Protein AF-A0A2G5DQR8-F1 (afdb_monomer)

Sequence (281 aa):
MDYPFKSCLSRATILGSCNAIFLVGVYVRGVGPWYPCSLERTSAVFEVLGLWNPSTREFKELPDFLWKFIKHRPLCGNIAYGLGYDSLMDDYKVIRILYYYDSKVYESDVHVYSVRTNSYKRIRDVPYFIPRRHNHPAIVSGMFLNGAIHWLGISLARTSNLSLRIVFFNVENEEFGEIQLHDQFNSYMITQALELGVFEGCLCIYRFDNCIYRFDSADGYIMKQFGADDSWTNMLSLKQPAYANPGYTLAYLHTPWLRPCVDPTSKSEFDEWINYPIAYP

InterPro domains:
  IPR013187 F-box associated beta-propeller, type 3 [PF08268] (45-209)
  IPR017451 F-box associated beta-propeller domain [TIGR01640] (49-242)
  IPR050796 SCF complex F-box component [PTHR31672] (10-242)

Foldseek 3Di:
DDPPVPDDDAFKDFQEDEPQKTWMFGADVPQHLAPVQPDPPDQFGGPWTWIARPVVRDTGTADPVQTGDDPPARFPQAKHWYWFAQPVVRWIKIKIWTWGDDPPDTWIWIKIATPVVSDIDTDDTDQKAQDDAQPGGSYHHWYDADQKTWGWIWGNVCPPDTFIWTWIARNHVRDIDTAHAQPVCRVCVVVSQWDWADDPRWIKIWGFDDDSQWGQKIWIWTQPDPRDNPRTDTDDIDGDDGDDDPVVVCCVVRPVPPDDPDDPPDPPPPPPPPPDDDDDD

Nearest PDB structures (foldseek):
  1mol-assembly2_B  TM=5.915E-01  e=4.945E+00  Dioscoreophyllum cumminsii
  8tm8-assembly1_A  TM=6.181E-01  e=6.416E+00  Dioscoreophyllum cumminsii
  8jz0-assembly2_B  TM=4.823E-01  e=7.502E+00  Dioscoreophyllum cumminsii
  6rhv-assembly1_H  TM=1.847E-01  e=5.782E+00  Staphylococcus aureus

pLDDT: mean 71.83, std 21.16, range [24.06, 97.88]

Mean predicted aligned error: 12.54 Å

Secondary structure (DSSP, 8-state):
--TT--S-SSSEEEEEEETTEEEEEEEPTT--TT-TTS-TT-SBSEEEEEEEETTTTEEEEPPGGGTBPPTTS-EEEEEEEEEEEETTTTEEEEEEEEEEEETTEEEEEEEEEETTTTEEEE-PPPSEE-PPPTTS-SEEEEEEETTEEEEEEEETT-TT---EEEEEEETTTTEEEEEEPPGGGGGGGTTT-EEEEEETTEEEEEEE---TT---EEEEEEESSTT-GGGEEEEEEEEPPTT--HHHHHHHHH-TT------TT-TTSSTTSS-------

Solvent-accessible surface area (backbone atoms only — not comparable to full-atom values): 16557 Å² total; per-residue (Å²): 122,68,82,92,65,72,66,88,83,91,49,70,48,76,32,16,41,41,95,80,32,30,34,37,37,30,42,28,91,91,49,51,58,74,53,73,62,79,50,100,79,62,61,46,55,38,73,45,41,27,43,34,31,76,91,80,67,46,72,47,77,51,68,63,79,80,46,40,58,73,86,94,61,72,59,48,75,35,36,39,32,27,24,34,55,20,80,89,75,72,29,49,36,39,39,39,38,40,36,34,59,53,105,84,48,87,46,47,50,29,37,43,32,37,63,74,76,72,45,71,45,76,58,74,60,64,68,52,47,62,65,57,43,68,98,48,38,31,59,40,54,16,42,46,54,97,52,23,27,34,40,59,23,30,52,63,84,40,86,89,60,78,46,56,26,41,30,32,36,35,53,76,84,69,45,78,52,74,37,80,48,53,72,91,57,46,78,40,67,84,62,33,37,63,42,77,46,66,53,98,93,26,51,27,40,37,38,48,47,93,44,102,88,44,56,57,35,36,41,34,32,33,34,76,41,89,89,45,68,88,33,64,38,84,72,46,77,45,73,47,68,94,80,73,63,70,73,56,57,49,47,52,65,74,35,76,82,69,64,72,95,67,70,94,77,69,89,76,71,76,74,73,77,76,76,72,82,86,79,76,135

Organism: Aquilegia coerulea (NCBI:txid218851)

Radius of gyration: 19.35 Å; Cα contacts (8 Å, |Δi|>4): 542; chains: 1; bounding box: 43×54×44 Å

Structure (mmCIF, N/CA/C/O backbone):
data_AF-A0A2G5DQR8-F1
#
_entry.id   AF-A0A2G5DQR8-F1
#
loop_
_atom_site.group_PDB
_atom_site.id
_atom_site.type_symbol
_atom_site.label_atom_id
_atom_site.label_alt_id
_atom_site.label_comp_id
_atom_site.label_asym_id
_atom_site.label_entity_id
_atom_site.label_seq_id
_atom_site.pdbx_PDB_ins_code
_atom_site.Cartn_x
_atom_site.Cartn_y
_atom_site.Cartn_z
_atom_site.occupancy
_atom_site.B_iso_or_equiv
_atom_site.auth_seq_id
_atom_site.auth_comp_id
_atom_site.auth_asym_id
_atom_site.auth_atom_id
_atom_site.pdbx_PDB_model_num
ATOM 1 N N . MET A 1 1 ? -10.916 22.452 11.679 1.00 47.06 1 MET A N 1
ATOM 2 C CA . MET A 1 1 ? -10.006 21.293 11.749 1.00 47.06 1 MET A CA 1
ATOM 3 C C . MET A 1 1 ? -9.811 20.971 13.214 1.00 47.06 1 MET A C 1
ATOM 5 O O . MET A 1 1 ? -9.229 21.783 13.923 1.00 47.06 1 MET A O 1
ATOM 9 N N . ASP A 1 2 ? -10.346 19.843 13.665 1.00 44.75 2 ASP A N 1
ATOM 10 C CA . ASP A 1 2 ? -10.098 19.323 15.006 1.00 44.75 2 ASP A CA 1
ATOM 11 C C . ASP A 1 2 ? -9.155 18.116 14.937 1.00 44.75 2 ASP A C 1
ATOM 13 O O . ASP A 1 2 ? -8.907 17.567 13.866 1.00 44.75 2 ASP A O 1
ATOM 17 N N . TYR A 1 3 ? -8.547 17.830 16.085 1.00 41.81 3 TYR A N 1
ATOM 18 C CA . TYR A 1 3 ? -7.503 16.843 16.378 1.00 41.81 3 TYR A CA 1
ATOM 19 C C . TYR A 1 3 ? -7.549 15.566 15.502 1.00 41.81 3 TYR A C 1
ATOM 21 O O . TYR A 1 3 ? -8.633 15.010 15.338 1.00 41.81 3 TYR A O 1
ATOM 29 N N . PRO A 1 4 ? -6.412 15.072 14.956 1.00 48.88 4 PRO A N 1
ATOM 30 C CA . PRO A 1 4 ? -5.019 15.451 15.246 1.00 48.88 4 PRO A CA 1
ATOM 31 C C . PRO A 1 4 ? -4.455 16.625 14.414 1.00 48.88 4 PRO A C 1
ATOM 33 O O . PRO A 1 4 ? -3.310 17.025 14.604 1.00 48.88 4 PRO A O 1
ATOM 36 N N . PHE A 1 5 ? -5.231 17.242 13.518 1.00 54.38 5 PHE A N 1
ATOM 37 C CA . PHE A 1 5 ? -4.708 18.171 12.495 1.00 54.38 5 PHE A CA 1
ATOM 38 C C . PHE A 1 5 ? -4.586 19.650 12.928 1.00 54.38 5 PHE A C 1
ATOM 40 O O . PHE A 1 5 ? -4.657 20.550 12.095 1.00 54.38 5 PHE A O 1
ATOM 47 N N . LYS A 1 6 ? -4.413 19.939 14.227 1.00 48.00 6 LYS A N 1
ATOM 48 C CA . LYS A 1 6 ? -4.482 21.314 14.778 1.00 48.00 6 LYS A CA 1
ATOM 49 C C . LYS A 1 6 ? -3.278 22.228 14.472 1.00 48.00 6 LYS A C 1
ATOM 51 O O . LYS A 1 6 ? -3.296 23.378 14.897 1.00 48.00 6 LYS A O 1
ATOM 56 N N . SER A 1 7 ? -2.257 21.787 13.731 1.00 44.47 7 SER A N 1
ATOM 57 C CA . SER A 1 7 ? -1.107 22.638 13.369 1.00 44.47 7 SER A CA 1
ATOM 58 C C . SER A 1 7 ? -0.791 22.593 11.875 1.00 44.47 7 SER A C 1
ATOM 60 O O . SER A 1 7 ? -0.516 21.520 11.335 1.00 44.47 7 SER A O 1
ATOM 62 N N . CYS A 1 8 ? -0.791 23.764 11.232 1.00 41.22 8 CYS A N 1
ATOM 63 C CA . CYS A 1 8 ? -0.420 23.950 9.832 1.00 41.22 8 CYS A CA 1
ATOM 64 C C . CYS A 1 8 ? 0.966 23.373 9.496 1.00 41.22 8 CYS A C 1
ATOM 66 O O . CYS A 1 8 ? 1.923 23.553 10.245 1.00 41.22 8 CYS A O 1
ATOM 68 N N . LEU A 1 9 ? 1.025 22.783 8.296 1.00 45.28 9 LEU A N 1
ATOM 69 C CA . LEU A 1 9 ? 2.197 22.468 7.472 1.00 45.28 9 LEU A CA 1
ATOM 70 C 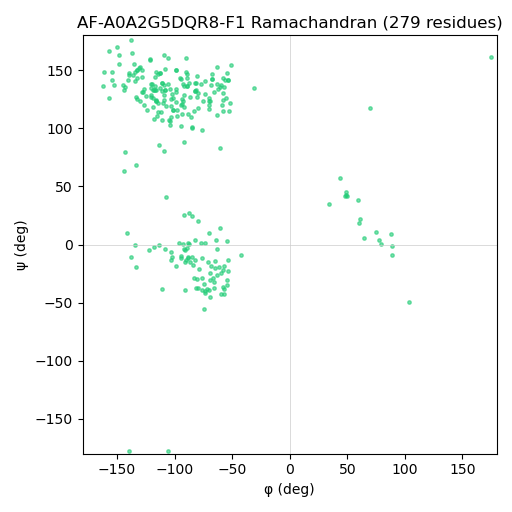C . LEU A 1 9 ? 3.131 21.354 7.996 1.00 45.28 9 LEU A C 1
ATOM 72 O O . LEU A 1 9 ? 3.818 21.491 9.002 1.00 45.28 9 LEU A O 1
ATOM 76 N N . SER A 1 10 ? 3.218 20.277 7.198 1.00 54.22 10 SER A N 1
ATOM 77 C CA . SER A 1 10 ? 4.268 19.230 7.130 1.00 54.22 10 SER A CA 1
ATOM 78 C C . SER A 1 10 ? 4.203 17.959 8.000 1.00 54.22 10 SER A C 1
ATOM 80 O O . SER A 1 10 ? 5.069 17.104 7.828 1.00 54.22 10 SER A O 1
ATOM 82 N N . ARG A 1 11 ? 3.211 17.748 8.881 1.00 71.62 11 ARG A N 1
ATOM 83 C CA . ARG A 1 11 ? 3.269 16.603 9.829 1.00 71.62 11 ARG A CA 1
ATOM 84 C C . ARG A 1 11 ? 2.409 15.382 9.537 1.00 71.62 11 ARG A C 1
ATOM 86 O O . ARG A 1 11 ? 2.657 14.356 10.157 1.00 71.62 11 ARG A O 1
ATOM 93 N N . ALA A 1 12 ? 1.441 15.452 8.631 1.00 78.94 12 ALA A N 1
ATOM 94 C CA . ALA A 1 12 ? 0.608 14.303 8.279 1.00 78.94 12 ALA A CA 1
ATOM 95 C C . ALA A 1 12 ? 0.873 13.841 6.843 1.00 78.94 12 ALA A C 1
ATOM 97 O O . ALA A 1 12 ? 1.158 14.659 5.970 1.00 78.94 12 ALA A O 1
ATOM 98 N N . THR A 1 13 ? 0.757 12.538 6.603 1.00 82.25 13 THR A N 1
ATOM 99 C CA . THR A 1 13 ? 0.864 11.923 5.276 1.00 82.25 13 THR A CA 1
ATOM 100 C C . THR A 1 13 ? -0.259 10.916 5.049 1.00 82.25 13 THR A C 1
ATOM 102 O O . THR A 1 13 ? -0.713 10.264 5.992 1.00 82.25 13 THR A O 1
ATOM 105 N N . ILE A 1 14 ? -0.693 10.783 3.796 1.00 87.19 14 ILE A N 1
ATOM 106 C CA . ILE A 1 14 ? -1.658 9.769 3.365 1.00 87.19 14 ILE A CA 1
ATOM 107 C C . ILE A 1 14 ? -0.881 8.550 2.864 1.00 87.19 14 ILE A C 1
ATOM 109 O O . ILE A 1 14 ? -0.094 8.624 1.920 1.00 87.19 14 ILE A O 1
ATOM 113 N N . LEU A 1 15 ? -1.126 7.414 3.504 1.00 88.88 15 LEU A N 1
ATOM 114 C CA . LEU A 1 15 ? -0.432 6.145 3.282 1.00 88.88 15 LEU A CA 1
ATOM 115 C C . LEU A 1 15 ? -1.242 5.154 2.438 1.00 88.88 15 LEU A C 1
ATOM 117 O O . LEU A 1 15 ? -0.725 4.130 1.999 1.00 88.88 15 LEU A O 1
ATOM 121 N N . GLY A 1 16 ? -2.513 5.464 2.210 1.00 90.12 16 GLY A N 1
ATOM 122 C CA . GLY A 1 16 ? -3.433 4.690 1.392 1.00 90.12 16 GLY A CA 1
ATOM 123 C C . GLY A 1 16 ? -4.833 5.285 1.465 1.00 90.12 16 GLY A C 1
ATOM 124 O O . GLY A 1 16 ? -5.151 6.046 2.384 1.00 90.12 16 GLY A O 1
ATOM 125 N N . SER A 1 17 ? -5.672 4.934 0.501 1.00 91.38 17 SER A N 1
ATOM 126 C CA . SER A 1 17 ? -7.082 5.308 0.480 1.00 91.38 17 SER A CA 1
ATOM 127 C C . SER A 1 17 ? -7.928 4.140 -0.011 1.00 91.38 17 SER A C 1
ATOM 129 O O . SER A 1 17 ? -7.487 3.347 -0.839 1.00 91.38 17 SER A O 1
ATOM 131 N N . CYS A 1 18 ? -9.139 4.021 0.526 1.00 93.19 18 CYS A N 1
ATOM 132 C CA . CYS A 1 18 ? -10.103 2.997 0.149 1.00 93.19 18 CYS A CA 1
ATOM 133 C C . CYS A 1 18 ? -11.510 3.482 0.503 1.00 93.19 18 CYS A C 1
ATOM 135 O O . CYS A 1 18 ? -11.747 3.846 1.650 1.00 93.19 18 CYS A O 1
ATOM 137 N N . ASN A 1 19 ? -12.443 3.484 -0.454 1.00 91.00 19 ASN A N 1
ATOM 138 C CA . ASN A 1 19 ? -13.852 3.844 -0.225 1.00 91.00 19 ASN A CA 1
ATOM 139 C C . ASN A 1 19 ? -14.040 5.166 0.557 1.00 91.00 19 ASN A C 1
ATOM 141 O O . ASN A 1 19 ? -14.816 5.232 1.505 1.00 91.00 19 ASN A O 1
ATOM 145 N N . ALA A 1 20 ? -13.292 6.212 0.182 1.00 88.56 20 ALA A N 1
ATOM 146 C CA . ALA A 1 20 ? -13.249 7.524 0.852 1.00 88.56 20 ALA A CA 1
ATOM 147 C C . ALA A 1 20 ? -12.691 7.544 2.295 1.00 88.56 20 ALA A C 1
ATOM 149 O O . ALA A 1 20 ? -12.666 8.601 2.926 1.00 88.56 20 ALA A O 1
ATOM 150 N N . ILE A 1 21 ? -12.176 6.421 2.798 1.00 92.81 21 ILE A N 1
ATOM 151 C CA . ILE A 1 21 ? -11.391 6.342 4.033 1.00 92.81 21 ILE A CA 1
ATOM 152 C C . ILE A 1 21 ? -9.907 6.470 3.692 1.00 92.81 21 ILE A C 1
ATOM 154 O O . ILE A 1 21 ? -9.423 5.875 2.727 1.00 92.81 21 ILE A O 1
ATOM 158 N N . PHE A 1 22 ? -9.173 7.227 4.504 1.00 94.19 22 PHE A N 1
ATOM 159 C CA . PHE A 1 22 ? -7.737 7.443 4.348 1.00 94.19 22 PHE A CA 1
ATOM 160 C C . PHE A 1 22 ? -6.966 6.807 5.496 1.00 94.19 22 PHE A C 1
ATOM 162 O O . PHE A 1 22 ? -7.311 6.998 6.659 1.00 94.19 22 PHE A O 1
ATOM 169 N N . LEU A 1 23 ? -5.880 6.107 5.177 1.00 94.75 23 LEU A N 1
ATOM 170 C CA . LEU A 1 23 ? -4.862 5.751 6.158 1.00 94.75 23 LEU A CA 1
ATOM 171 C C . LEU A 1 23 ? -3.921 6.945 6.311 1.00 94.75 23 LEU A C 1
ATOM 173 O O . LEU A 1 23 ? -3.229 7.314 5.362 1.00 94.75 23 LEU A O 1
ATOM 177 N N . VAL A 1 24 ? -3.903 7.552 7.493 1.00 91.62 24 VAL A N 1
ATOM 178 C CA . VAL A 1 24 ? -3.156 8.781 7.767 1.00 91.62 24 VAL A CA 1
ATOM 179 C C . VAL A 1 24 ? -2.148 8.539 8.880 1.00 91.62 24 VAL A C 1
ATOM 181 O O . VAL A 1 24 ? -2.504 8.070 9.959 1.00 91.62 24 VAL A O 1
ATOM 184 N N . GLY A 1 25 ? -0.888 8.880 8.616 1.00 87.75 25 GLY A N 1
ATOM 185 C CA . GLY A 1 25 ? 0.183 8.880 9.609 1.00 87.75 25 GLY A CA 1
ATOM 186 C C . GLY A 1 25 ? 0.581 10.304 9.977 1.00 87.75 25 GLY A C 1
ATOM 187 O O . GLY A 1 25 ? 0.799 11.127 9.090 1.00 87.75 25 GLY A O 1
ATOM 188 N N . VAL A 1 26 ? 0.697 10.593 11.271 1.00 85.06 26 VAL A N 1
ATOM 189 C CA . VAL A 1 26 ? 1.239 11.851 11.801 1.00 85.06 26 VAL A CA 1
ATOM 190 C C . VAL A 1 26 ? 2.655 11.586 12.287 1.00 85.06 26 VAL A C 1
ATOM 192 O O . VAL A 1 26 ? 2.840 10.739 13.150 1.00 85.06 26 VAL A O 1
ATOM 195 N N . TYR A 1 27 ? 3.662 12.253 11.730 1.00 78.56 27 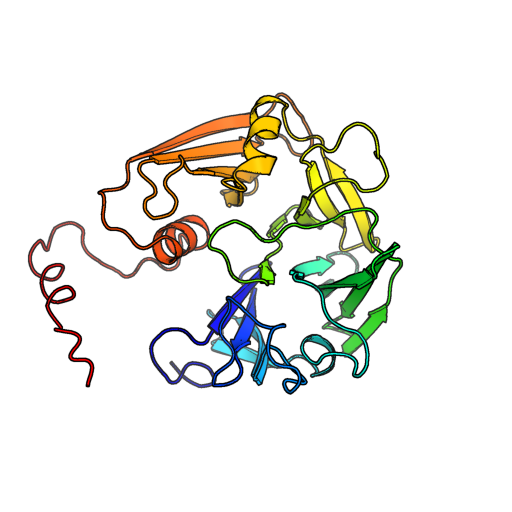TYR A N 1
ATOM 196 C CA . TYR A 1 27 ? 5.072 12.021 12.055 1.00 78.56 27 TYR A CA 1
ATOM 197 C C . TYR A 1 27 ? 5.430 12.430 13.484 1.00 78.56 27 TYR A C 1
ATOM 199 O O . TYR A 1 27 ? 4.9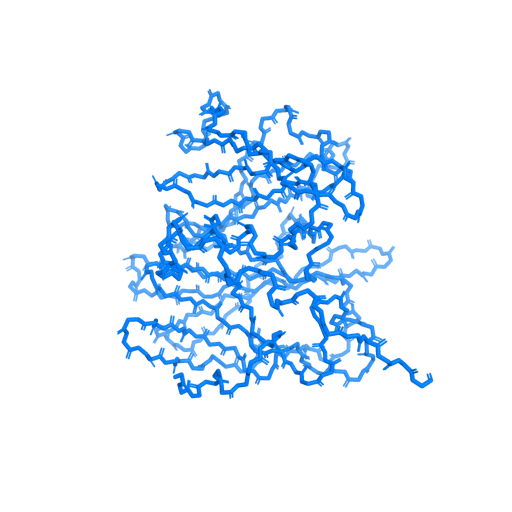40 13.441 13.988 1.00 78.56 27 TYR A O 1
ATOM 207 N N . VAL A 1 28 ? 6.364 11.688 14.091 1.00 76.00 28 VAL A N 1
ATOM 208 C CA . VAL A 1 28 ? 7.008 12.105 15.344 1.00 76.00 28 VAL A CA 1
ATOM 209 C C . VAL A 1 28 ? 7.715 13.444 15.152 1.00 76.00 28 VAL A C 1
ATOM 211 O O . VAL A 1 28 ? 8.415 13.656 14.159 1.00 76.00 28 VAL A O 1
ATOM 214 N N . ARG A 1 29 ? 7.588 14.360 16.118 1.00 71.81 29 ARG A N 1
ATOM 215 C CA . ARG A 1 29 ? 8.318 15.635 16.109 1.00 71.81 29 ARG A CA 1
ATOM 216 C C . ARG A 1 29 ? 9.826 15.403 15.912 1.00 71.81 29 ARG A C 1
ATOM 218 O O . ARG A 1 29 ? 10.480 14.755 16.721 1.00 71.81 29 ARG A O 1
ATOM 225 N N . GLY A 1 30 ? 10.383 16.005 14.860 1.00 66.00 30 GLY A N 1
ATOM 226 C CA . GLY A 1 30 ? 11.806 15.897 14.514 1.00 66.00 30 GLY A CA 1
ATOM 227 C C . GLY A 1 30 ? 12.150 14.710 13.608 1.00 66.00 30 GLY A C 1
ATOM 228 O O . GLY A 1 30 ? 13.257 14.668 13.080 1.00 66.00 30 GLY A O 1
ATOM 229 N N . VAL A 1 31 ? 11.204 13.795 13.361 1.00 67.12 31 VAL A N 1
ATOM 230 C CA . VAL A 1 31 ? 11.318 12.752 12.336 1.00 67.12 31 VAL A CA 1
ATOM 231 C C . VAL A 1 31 ? 10.675 13.271 11.057 1.00 67.12 31 VAL A C 1
ATOM 233 O O . VAL A 1 31 ? 9.472 13.511 10.991 1.00 67.12 31 VAL A O 1
ATOM 236 N N . GLY A 1 32 ? 11.499 13.491 10.036 1.00 61.19 32 GLY A N 1
ATOM 237 C CA . GLY A 1 32 ? 11.031 13.889 8.715 1.00 61.19 32 GLY A CA 1
ATOM 238 C C . GLY A 1 32 ? 10.746 12.684 7.813 1.00 61.19 32 GLY A C 1
ATOM 239 O O . GLY A 1 32 ? 11.316 11.609 8.018 1.00 61.19 32 GLY A O 1
ATOM 240 N N . PRO A 1 33 ? 9.957 12.871 6.741 1.00 63.34 33 PRO A N 1
ATOM 241 C CA . PRO A 1 33 ? 9.666 11.821 5.762 1.00 63.34 33 PRO A CA 1
ATOM 242 C C . PRO A 1 33 ? 10.921 11.229 5.097 1.00 63.34 33 PRO A C 1
ATOM 244 O O . PRO A 1 33 ? 10.88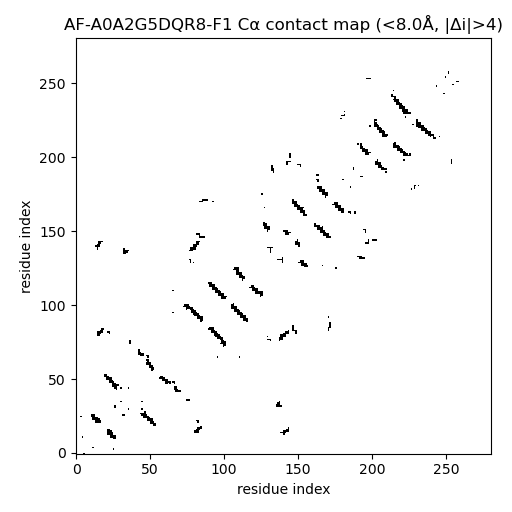9 10.119 4.569 1.00 63.34 33 PRO A O 1
ATOM 247 N N . TRP A 1 34 ? 12.027 11.974 5.103 1.00 61.16 34 TRP A N 1
ATOM 248 C CA . TRP A 1 34 ? 13.220 11.687 4.316 1.00 61.16 34 TRP A CA 1
ATOM 249 C C . TRP A 1 34 ? 14.175 10.671 4.946 1.00 61.16 34 TRP A C 1
ATOM 251 O O . TRP A 1 34 ? 14.850 9.955 4.203 1.00 61.16 34 TRP A O 1
ATOM 261 N N . TYR A 1 35 ? 14.207 10.591 6.280 1.00 57.59 35 TYR A N 1
ATOM 262 C CA . TYR A 1 35 ? 15.181 9.796 7.033 1.00 57.59 35 TYR A CA 1
ATOM 263 C C . TYR A 1 35 ? 14.570 9.158 8.295 1.00 57.59 35 TYR A C 1
ATOM 265 O O . TYR A 1 35 ? 15.015 9.448 9.404 1.00 57.59 35 TYR A O 1
ATOM 273 N N . PRO A 1 36 ? 13.578 8.257 8.181 1.00 52.78 36 PRO A N 1
ATOM 274 C CA . PRO A 1 36 ? 13.062 7.556 9.359 1.00 52.78 36 PRO A CA 1
ATOM 275 C C . PRO A 1 36 ? 14.104 6.629 10.014 1.00 52.78 36 PRO A C 1
ATOM 277 O O . PRO A 1 36 ? 13.892 6.186 11.136 1.00 52.78 36 PRO A O 1
ATOM 280 N N . CYS A 1 37 ? 15.213 6.323 9.324 1.00 52.31 37 CYS A N 1
ATOM 281 C CA . CYS A 1 37 ? 16.180 5.286 9.709 1.00 52.31 37 CYS A CA 1
ATOM 282 C C . CYS A 1 37 ? 17.579 5.808 10.101 1.00 52.31 37 CYS A C 1
ATOM 284 O O . CYS A 1 37 ? 18.437 4.994 10.422 1.00 52.31 37 CYS A O 1
ATOM 286 N N . SER A 1 38 ? 17.853 7.122 10.077 1.00 48.28 38 SER A N 1
ATOM 287 C CA . SER A 1 38 ? 19.181 7.660 10.458 1.00 48.28 38 SER A CA 1
ATOM 288 C C . SER A 1 38 ? 19.317 7.988 11.948 1.00 48.28 38 SER A C 1
ATOM 290 O O . SER A 1 38 ? 20.388 8.381 12.405 1.00 48.28 38 SER A O 1
ATOM 292 N N . LEU A 1 39 ? 18.244 7.830 12.723 1.00 48.94 39 LEU A N 1
ATOM 293 C CA . LEU A 1 39 ? 18.256 8.057 14.159 1.00 48.94 39 LEU A CA 1
ATOM 294 C C . LEU A 1 39 ? 18.280 6.699 14.857 1.00 48.94 39 LEU A C 1
ATOM 296 O O . LEU A 1 39 ? 17.242 6.068 15.032 1.00 48.94 39 LEU A O 1
ATOM 300 N N . GLU A 1 40 ? 19.447 6.295 15.362 1.00 49.38 40 GLU A N 1
ATOM 301 C CA . GLU A 1 40 ? 19.646 5.143 16.268 1.00 49.38 40 GLU A CA 1
ATOM 302 C C . GLU A 1 40 ? 18.765 5.188 17.547 1.00 49.38 40 GLU A C 1
ATOM 304 O O . GLU A 1 40 ? 18.870 4.334 18.424 1.00 49.38 40 GLU A O 1
ATOM 309 N N . ARG A 1 41 ? 17.893 6.198 17.689 1.00 49.34 41 ARG A N 1
ATOM 310 C CA . ARG A 1 41 ? 17.122 6.531 18.891 1.00 49.34 41 ARG A CA 1
ATOM 311 C C . ARG A 1 41 ? 15.601 6.549 18.711 1.00 49.34 41 ARG A C 1
ATOM 313 O O . ARG A 1 41 ? 14.910 6.735 19.710 1.00 49.34 41 ARG A O 1
ATOM 320 N N . THR A 1 42 ? 15.046 6.375 17.508 1.00 54.31 42 THR A N 1
ATOM 321 C CA . THR A 1 42 ? 13.585 6.473 17.313 1.00 54.31 42 THR A CA 1
ATOM 322 C C . THR A 1 42 ? 12.923 5.102 17.227 1.00 54.31 42 THR A C 1
ATOM 324 O O . THR A 1 42 ? 13.144 4.343 16.291 1.00 54.31 42 THR A O 1
ATOM 327 N N . SER A 1 43 ? 12.061 4.792 18.196 1.00 63.84 43 SER A N 1
ATOM 328 C CA . SER A 1 43 ? 11.264 3.557 18.250 1.00 63.84 43 SER A CA 1
ATOM 329 C C . SER A 1 43 ? 10.044 3.559 17.314 1.00 63.84 43 SER A C 1
ATOM 331 O O . SER A 1 43 ? 9.282 2.592 17.313 1.00 63.84 43 SER A O 1
ATOM 333 N N . ALA A 1 44 ? 9.838 4.637 16.549 1.00 69.38 44 ALA A N 1
ATOM 334 C CA . ALA A 1 44 ? 8.617 4.918 15.804 1.00 69.38 44 ALA A CA 1
ATOM 335 C C . ALA A 1 44 ? 8.815 5.951 14.686 1.00 69.38 44 ALA A C 1
ATOM 337 O O . ALA A 1 44 ? 9.598 6.887 14.845 1.00 69.38 44 ALA A O 1
ATOM 338 N N . VAL A 1 45 ? 8.040 5.819 13.603 1.00 72.25 45 VAL A N 1
ATOM 339 C CA . VAL A 1 45 ? 7.958 6.825 12.521 1.00 72.25 45 VAL A CA 1
ATOM 340 C C . VAL A 1 45 ? 6.860 7.853 12.767 1.00 72.25 45 VAL A C 1
ATOM 342 O O . VAL A 1 45 ? 7.027 9.040 12.483 1.00 72.25 45 VAL A O 1
ATOM 345 N N . PHE A 1 46 ? 5.732 7.385 13.288 1.00 80.50 46 PHE A N 1
ATOM 346 C CA . PHE A 1 46 ? 4.544 8.190 13.524 1.00 80.50 46 PHE A CA 1
ATOM 347 C C . PHE A 1 46 ? 4.348 8.421 15.025 1.00 80.50 46 PHE A C 1
ATOM 349 O O . PHE A 1 46 ? 4.797 7.624 15.829 1.00 80.50 46 PHE A O 1
ATOM 356 N N . GLU A 1 47 ? 3.743 9.537 15.410 1.00 82.75 47 GLU A N 1
ATOM 357 C CA . GLU A 1 47 ? 3.128 9.735 16.726 1.00 82.75 47 GLU A CA 1
ATOM 358 C C . GLU A 1 47 ? 1.784 9.009 16.787 1.00 82.75 47 GLU A C 1
ATOM 360 O O . GLU A 1 47 ? 1.445 8.425 17.809 1.00 82.75 47 GLU A O 1
ATOM 365 N N . VAL A 1 48 ? 1.041 9.052 15.677 1.00 86.69 48 VAL A N 1
ATOM 366 C CA . VAL A 1 48 ? -0.285 8.454 15.533 1.00 86.69 48 VAL A CA 1
ATOM 367 C C . VAL A 1 48 ? -0.429 7.924 14.109 1.00 86.69 48 VAL A C 1
ATOM 369 O O . VAL A 1 48 ? -0.074 8.602 13.142 1.00 86.69 48 VAL A O 1
ATOM 372 N N . LEU A 1 49 ? -0.991 6.727 13.977 1.00 90.94 49 LEU A N 1
ATOM 373 C CA . LEU A 1 49 ? -1.465 6.169 12.714 1.00 90.94 49 LEU A CA 1
ATOM 374 C C . LEU A 1 49 ? -2.957 5.885 12.864 1.00 90.94 49 LEU A C 1
ATOM 376 O O . LEU A 1 49 ? -3.365 5.319 13.873 1.00 90.94 49 LEU A O 1
ATOM 380 N N . GLY A 1 50 ? -3.772 6.257 11.884 1.00 93.88 50 GLY A N 1
ATOM 381 C CA . GLY A 1 50 ? -5.215 6.077 11.989 1.00 93.88 50 GLY A CA 1
ATOM 382 C C . GLY A 1 50 ? -5.937 6.019 10.657 1.00 93.88 50 GLY A C 1
ATOM 383 O O . GLY A 1 50 ? -5.394 6.382 9.613 1.00 93.88 50 GLY A O 1
ATOM 384 N N . LEU A 1 51 ? -7.188 5.576 10.717 1.00 95.69 51 LEU A N 1
ATOM 385 C CA . LEU A 1 51 ? -8.147 5.703 9.630 1.00 95.69 51 LEU A CA 1
ATOM 386 C C . LEU A 1 51 ? -8.938 6.990 9.814 1.00 95.69 51 LEU A C 1
ATOM 388 O O . LEU A 1 51 ? -9.496 7.231 10.882 1.00 95.69 51 LEU A O 1
ATOM 392 N N . TRP A 1 52 ? -9.003 7.798 8.767 1.00 94.81 52 TRP A N 1
ATOM 393 C CA . TRP A 1 52 ? -9.722 9.060 8.765 1.00 94.81 52 TRP A CA 1
ATOM 394 C C . TRP A 1 52 ? -10.829 9.047 7.717 1.00 94.81 52 TRP A C 1
ATOM 396 O O . TRP A 1 52 ? -10.574 8.794 6.538 1.00 94.81 52 TRP A O 1
ATOM 406 N N . ASN A 1 53 ? -12.049 9.356 8.154 1.00 92.44 53 ASN A N 1
ATOM 407 C CA . ASN A 1 53 ? -13.174 9.645 7.279 1.00 92.44 53 ASN A CA 1
ATOM 408 C C . ASN A 1 53 ? -13.414 11.167 7.277 1.00 92.44 53 ASN A C 1
ATOM 410 O O . ASN A 1 53 ? -13.928 11.709 8.259 1.00 92.44 53 ASN A O 1
ATOM 414 N N . PRO A 1 54 ? -13.057 11.893 6.203 1.00 86.38 54 PRO A N 1
ATOM 415 C CA . PRO A 1 54 ? -13.232 13.342 6.153 1.00 86.38 54 PRO A CA 1
ATOM 416 C C . PRO A 1 54 ? -14.703 13.769 6.136 1.00 86.38 54 PRO A C 1
ATOM 418 O O . PRO A 1 54 ? -15.023 14.849 6.635 1.00 86.38 54 PRO A O 1
ATOM 421 N N . SER A 1 55 ? -15.596 12.937 5.593 1.00 86.56 55 SER A N 1
ATOM 422 C CA . SER A 1 55 ? -17.026 13.232 5.479 1.00 86.56 55 SER A CA 1
ATOM 423 C C . SER A 1 55 ? -17.730 13.172 6.832 1.00 86.56 55 SER A C 1
ATOM 425 O O . SER A 1 55 ? -18.583 14.013 7.107 1.00 86.56 55 SER A O 1
ATOM 427 N N . THR A 1 56 ? -17.350 12.225 7.694 1.00 90.00 56 THR A N 1
ATOM 428 C CA . THR A 1 56 ? -17.888 12.118 9.064 1.00 90.00 56 THR A CA 1
ATOM 429 C C . THR A 1 56 ? -17.024 12.830 10.103 1.00 90.00 56 THR A C 1
ATOM 431 O O . THR A 1 56 ? -17.468 13.051 11.226 1.00 90.00 56 THR A O 1
ATOM 434 N N . ARG A 1 57 ? -15.806 13.244 9.725 1.00 88.31 57 ARG A N 1
ATOM 435 C CA . ARG A 1 57 ? -14.755 13.782 10.610 1.00 88.31 57 ARG A CA 1
ATOM 436 C C . ARG A 1 57 ? -14.308 12.796 11.691 1.00 88.31 57 ARG A C 1
ATOM 438 O O . ARG A 1 57 ? -13.694 13.203 12.675 1.00 88.31 57 ARG A O 1
ATOM 445 N N . GLU A 1 58 ? -14.587 11.513 11.503 1.00 90.31 58 GLU A N 1
ATOM 446 C CA . GLU A 1 58 ? -14.187 10.467 12.432 1.00 90.31 58 GLU A CA 1
ATOM 447 C C . GLU A 1 58 ? -12.744 10.046 12.172 1.00 90.31 58 GLU A C 1
ATOM 449 O O . GLU A 1 58 ? -12.302 9.894 11.029 1.00 90.31 58 GLU A O 1
ATOM 454 N N . PHE A 1 59 ? -12.014 9.838 13.262 1.00 91.38 59 PHE A N 1
ATOM 455 C CA . PHE A 1 59 ? -10.658 9.324 13.247 1.00 91.38 59 PHE A CA 1
ATOM 456 C C . PHE A 1 59 ? -10.585 8.105 14.163 1.00 91.38 59 PHE A C 1
ATOM 458 O O . PHE A 1 59 ? -10.863 8.205 15.357 1.00 91.38 59 PHE A O 1
ATOM 465 N N . LYS A 1 60 ? -10.215 6.955 13.602 1.00 93.75 60 LYS A N 1
ATOM 466 C CA . LYS A 1 60 ? -9.958 5.724 14.348 1.00 93.75 60 LYS A CA 1
ATOM 467 C C . LYS A 1 60 ? -8.457 5.509 14.421 1.00 93.75 60 LYS A C 1
ATOM 469 O O . LYS A 1 60 ? -7.833 5.139 13.428 1.00 93.75 60 LYS A O 1
ATOM 474 N N . GLU A 1 61 ? -7.891 5.729 15.598 1.00 94.06 61 GLU A N 1
ATOM 475 C CA . GLU A 1 61 ? -6.492 5.413 15.865 1.00 94.06 61 GLU A CA 1
ATOM 476 C C . GLU A 1 61 ? -6.249 3.904 15.749 1.00 94.06 61 GLU A C 1
ATOM 478 O O . GLU A 1 61 ? -7.071 3.080 16.164 1.00 94.06 61 GLU A O 1
ATOM 483 N N . LEU A 1 62 ? -5.128 3.551 15.129 1.00 93.88 62 LEU A N 1
ATOM 484 C CA . LEU A 1 62 ? -4.691 2.183 14.934 1.00 93.88 62 LEU A CA 1
ATOM 485 C C . LEU A 1 62 ? -3.645 1.801 15.987 1.00 93.88 62 LEU A C 1
ATOM 487 O O . LEU A 1 62 ? -2.865 2.653 16.413 1.00 93.88 62 LEU A O 1
ATOM 491 N N . PRO A 1 63 ? -3.567 0.517 16.373 1.00 90.94 63 PRO A N 1
ATOM 492 C CA . PRO A 1 63 ? -2.627 0.079 17.394 1.00 90.94 63 PRO A CA 1
ATOM 493 C C . PRO A 1 63 ? -1.158 0.390 17.073 1.00 90.94 63 PRO A C 1
ATOM 495 O O . PRO A 1 63 ? -0.685 0.201 15.949 1.00 90.94 63 PRO A O 1
ATOM 498 N N . ASP A 1 64 ? -0.401 0.743 18.109 1.00 86.50 64 ASP A N 1
ATOM 499 C CA . ASP A 1 64 ? 0.992 1.186 18.012 1.00 86.50 64 ASP A CA 1
ATOM 500 C C . ASP A 1 64 ? 1.949 0.243 17.281 1.00 86.50 64 ASP A C 1
ATOM 502 O O . ASP A 1 64 ? 2.917 0.688 16.660 1.00 86.50 64 ASP A O 1
ATOM 506 N N . PHE A 1 65 ? 1.707 -1.070 17.329 1.00 81.31 65 PHE A N 1
ATOM 507 C CA . PHE A 1 65 ? 2.574 -2.041 16.659 1.00 81.31 65 PHE A CA 1
ATOM 508 C C . PHE A 1 65 ? 2.623 -1.832 15.139 1.00 81.31 65 PHE A C 1
ATOM 510 O O . PHE A 1 65 ? 3.578 -2.291 14.516 1.00 81.31 65 PHE A O 1
ATOM 517 N N . LEU A 1 66 ? 1.643 -1.131 14.548 1.00 83.62 66 LEU A N 1
ATOM 518 C CA . LEU A 1 66 ? 1.595 -0.800 13.122 1.00 83.62 66 LEU A CA 1
ATOM 519 C C . LEU A 1 66 ? 2.533 0.331 12.715 1.00 83.62 66 LEU A C 1
ATOM 521 O O . LEU A 1 66 ? 2.797 0.479 11.530 1.00 83.62 66 LEU A O 1
ATOM 525 N N . TRP A 1 67 ? 3.123 1.072 13.645 1.00 78.56 67 TRP A N 1
ATOM 526 C CA . TRP A 1 67 ? 4.055 2.156 13.308 1.00 78.56 67 TRP A CA 1
ATOM 527 C C . TRP A 1 67 ? 5.295 2.222 14.200 1.00 78.56 67 TRP A C 1
ATOM 529 O O . TRP A 1 67 ? 6.253 2.929 13.869 1.00 78.56 67 TRP A O 1
ATOM 539 N N . LYS A 1 68 ? 5.311 1.462 15.298 1.00 76.94 68 LYS A N 1
ATOM 540 C CA . LYS A 1 68 ? 6.503 1.217 16.107 1.00 76.94 68 LYS A CA 1
ATOM 541 C C . LYS A 1 68 ? 7.372 0.133 15.486 1.00 76.94 68 LYS A C 1
ATOM 543 O O . LYS A 1 68 ? 6.881 -0.841 14.912 1.00 76.94 68 LYS A O 1
ATOM 548 N N . PHE A 1 69 ? 8.676 0.312 15.633 1.00 72.25 69 PHE A N 1
ATOM 549 C CA . PHE A 1 69 ? 9.683 -0.613 15.146 1.00 72.25 69 PHE A CA 1
ATOM 550 C C . PHE A 1 69 ? 10.018 -1.683 16.181 1.00 72.25 69 PHE A C 1
ATOM 552 O O . PHE A 1 69 ? 10.052 -1.425 17.387 1.00 72.25 69 PHE A O 1
ATOM 559 N N . ILE A 1 70 ? 10.326 -2.886 15.694 1.00 64.19 70 ILE A N 1
ATOM 560 C CA . ILE A 1 70 ? 10.895 -3.946 16.524 1.00 64.19 70 ILE A CA 1
ATOM 561 C C . ILE A 1 70 ? 12.325 -3.527 16.879 1.00 64.19 70 ILE A C 1
ATOM 563 O O . ILE A 1 70 ? 13.159 -3.304 15.999 1.00 64.19 70 ILE A O 1
ATOM 567 N N . LYS A 1 71 ? 12.604 -3.392 18.180 1.00 56.53 71 LYS A N 1
ATOM 568 C CA . LYS A 1 71 ? 13.950 -3.094 18.683 1.00 56.53 71 LYS A CA 1
ATOM 569 C C . LYS A 1 71 ? 14.918 -4.174 18.171 1.00 56.53 71 LYS A C 1
ATOM 571 O O . LYS A 1 71 ? 14.557 -5.346 18.162 1.00 56.53 71 LYS A O 1
ATOM 576 N N . HIS A 1 72 ? 16.140 -3.782 17.802 1.00 57.69 72 HIS A N 1
ATOM 577 C CA . HIS A 1 72 ? 17.273 -4.665 17.451 1.00 57.69 72 HIS A CA 1
ATOM 578 C C . HIS A 1 72 ? 17.425 -5.143 15.996 1.00 57.69 72 HIS A C 1
ATOM 580 O O . HIS A 1 72 ? 18.316 -5.951 15.744 1.00 57.69 72 HIS A O 1
ATOM 586 N N . ARG A 1 73 ? 16.663 -4.629 15.021 1.00 59.97 73 ARG A N 1
ATOM 587 C CA . ARG A 1 73 ? 17.005 -4.816 13.597 1.00 59.97 73 ARG A CA 1
ATOM 588 C C . ARG A 1 73 ? 17.322 -3.474 12.936 1.00 59.97 73 ARG A C 1
ATOM 590 O O . ARG A 1 73 ? 16.472 -2.585 13.001 1.00 59.97 73 ARG A O 1
ATOM 597 N N . PRO A 1 74 ? 18.507 -3.298 12.320 1.00 56.81 74 PRO A N 1
ATOM 598 C CA . PRO A 1 74 ? 18.794 -2.093 11.557 1.00 56.81 74 PRO A CA 1
ATOM 599 C C . PRO A 1 74 ? 17.824 -2.039 10.376 1.00 56.81 74 PRO A C 1
ATOM 601 O O . PRO A 1 74 ? 17.848 -2.880 9.478 1.00 56.81 74 PRO A O 1
ATOM 604 N N . LEU A 1 75 ? 16.909 -1.076 10.417 1.00 60.19 75 LEU A N 1
ATOM 605 C CA . LEU A 1 75 ? 16.004 -0.812 9.309 1.00 60.19 75 LEU A CA 1
ATOM 606 C C . LEU A 1 75 ? 16.818 -0.222 8.173 1.00 60.19 75 LEU A C 1
ATOM 608 O O . LEU A 1 75 ? 17.510 0.780 8.355 1.00 60.19 75 LEU A O 1
ATOM 612 N N . CYS A 1 76 ? 16.710 -0.829 6.998 1.00 55.78 76 CYS A N 1
ATOM 613 C CA . CYS A 1 76 ? 17.369 -0.316 5.815 1.00 55.78 76 CYS A CA 1
ATOM 614 C C . CYS A 1 76 ? 16.311 0.149 4.815 1.00 55.78 76 CYS A C 1
ATOM 616 O O . CYS A 1 76 ? 15.888 -0.564 3.910 1.00 55.78 76 CYS A O 1
ATOM 618 N N . GLY A 1 77 ? 15.880 1.393 5.005 1.00 64.69 77 GLY A N 1
ATOM 619 C CA . GLY A 1 77 ? 15.533 2.263 3.888 1.00 64.69 77 GLY A CA 1
ATOM 620 C C . GLY A 1 77 ? 14.050 2.473 3.620 1.00 64.69 77 GLY A C 1
ATOM 621 O O . GLY A 1 77 ? 13.667 3.633 3.495 1.00 64.69 77 GLY A O 1
ATOM 622 N N . ASN A 1 78 ? 13.224 1.420 3.541 1.00 77.19 78 ASN A N 1
ATOM 623 C CA . ASN A 1 78 ? 11.877 1.538 2.959 1.00 77.19 78 ASN A CA 1
ATOM 624 C C . ASN A 1 78 ? 10.779 0.864 3.795 1.00 77.19 78 ASN A C 1
ATOM 626 O O . ASN A 1 78 ? 10.949 -0.240 4.312 1.00 77.19 78 ASN A O 1
ATOM 630 N N . ILE A 1 79 ? 9.621 1.521 3.861 1.00 84.44 79 ILE A N 1
ATOM 631 C CA . ILE A 1 79 ? 8.381 0.974 4.419 1.00 84.44 79 ILE A CA 1
ATOM 632 C C . ILE A 1 79 ? 7.293 1.138 3.366 1.00 84.44 79 ILE A C 1
ATOM 634 O O . ILE A 1 79 ? 7.159 2.223 2.810 1.00 84.44 79 ILE A O 1
ATOM 638 N N . ALA A 1 80 ? 6.494 0.110 3.106 1.00 90.31 80 ALA A N 1
ATOM 639 C CA . ALA A 1 80 ? 5.287 0.258 2.298 1.00 90.31 80 ALA A CA 1
ATOM 640 C C . ALA A 1 80 ? 4.043 0.072 3.167 1.00 90.31 80 ALA A C 1
ATOM 642 O O . ALA A 1 80 ? 4.005 -0.810 4.025 1.00 90.31 80 ALA A O 1
ATOM 643 N N . TYR A 1 81 ? 3.033 0.905 2.939 1.00 93.62 81 TYR A N 1
ATOM 644 C CA . TYR A 1 81 ? 1.712 0.762 3.539 1.00 93.62 81 TYR A CA 1
ATOM 645 C C . TYR A 1 81 ? 0.650 0.623 2.463 1.00 93.62 81 TYR A C 1
ATOM 647 O O . TYR A 1 81 ? 0.837 1.030 1.316 1.00 93.62 81 TYR A O 1
ATOM 655 N N . GLY A 1 82 ? -0.484 0.071 2.865 1.00 95.25 82 GLY A N 1
ATOM 656 C CA . GLY A 1 82 ? -1.676 -0.001 2.048 1.00 95.25 82 GLY A CA 1
ATOM 657 C C . GLY A 1 82 ? -2.927 -0.096 2.902 1.00 95.25 82 GLY A C 1
ATOM 658 O O . GLY A 1 82 ? -2.904 -0.684 3.983 1.00 95.25 82 GLY A O 1
ATOM 659 N N . LEU A 1 83 ? -4.017 0.465 2.392 1.00 97.75 83 LEU A N 1
ATOM 660 C CA . LEU A 1 83 ? -5.362 0.297 2.927 1.00 97.75 83 LEU A CA 1
ATOM 661 C C . LEU A 1 83 ? -6.209 -0.358 1.844 1.00 97.75 83 LEU A C 1
ATOM 663 O O . LEU A 1 83 ? -6.177 0.101 0.708 1.00 97.75 83 LEU A O 1
ATOM 667 N N . GLY A 1 84 ? -6.972 -1.386 2.192 1.00 97.44 84 GLY A N 1
ATOM 668 C CA . GLY A 1 84 ? -7.912 -2.009 1.272 1.00 97.44 84 GLY A CA 1
ATOM 669 C C . GLY A 1 84 ? -9.136 -2.556 1.986 1.00 97.44 84 GLY A C 1
ATOM 670 O O . GLY A 1 84 ? -9.131 -2.713 3.206 1.00 97.44 84 GLY A O 1
ATOM 671 N N . TYR A 1 85 ? -10.186 -2.818 1.218 1.00 97.50 85 TYR A N 1
ATOM 672 C CA . TYR A 1 85 ? -11.443 -3.360 1.718 1.00 97.50 85 TYR A CA 1
ATOM 673 C C . TYR A 1 85 ? -11.621 -4.798 1.234 1.00 97.50 85 TYR A C 1
ATOM 675 O O . TYR A 1 85 ? -11.598 -5.068 0.033 1.00 97.50 85 TYR A O 1
ATOM 683 N N . ASP A 1 86 ? -11.769 -5.703 2.192 1.00 96.81 86 ASP A N 1
ATOM 684 C CA . ASP A 1 86 ? -12.148 -7.093 2.000 1.00 96.81 86 ASP A CA 1
ATOM 685 C C . ASP A 1 86 ? -13.677 -7.168 1.947 1.00 96.81 86 ASP A C 1
ATOM 687 O O . ASP A 1 86 ? -14.348 -7.118 2.981 1.00 96.81 86 ASP A O 1
ATOM 691 N N . SER A 1 87 ? -14.236 -7.258 0.740 1.00 94.81 87 SER A N 1
ATOM 692 C CA . SER A 1 87 ? -15.687 -7.335 0.554 1.00 94.81 87 SER A CA 1
ATOM 693 C C . SER A 1 87 ? -16.290 -8.649 1.044 1.00 94.81 87 SER A C 1
ATOM 695 O O . SER A 1 87 ? -17.474 -8.677 1.367 1.00 94.81 87 SER A O 1
ATOM 697 N N . LEU A 1 88 ? -15.507 -9.733 1.103 1.00 95.19 88 LEU A N 1
ATOM 698 C CA . LEU A 1 88 ? -15.982 -11.028 1.587 1.00 95.19 88 LEU A CA 1
ATOM 699 C C . LEU A 1 88 ? -16.143 -11.009 3.109 1.00 95.19 88 LEU A C 1
ATOM 701 O O . LEU A 1 88 ? -17.117 -11.534 3.648 1.00 95.19 88 LEU A O 1
ATOM 705 N N . MET A 1 89 ? -15.185 -10.392 3.800 1.00 95.94 89 MET A N 1
ATOM 706 C CA . MET A 1 89 ? -15.144 -10.342 5.262 1.00 95.94 89 MET A CA 1
ATOM 707 C C . MET A 1 89 ? -15.745 -9.062 5.856 1.00 95.94 89 MET A C 1
ATOM 709 O O . MET A 1 89 ? -15.705 -8.919 7.083 1.00 95.94 89 MET A O 1
ATOM 713 N N . ASP A 1 90 ? -16.255 -8.162 5.007 1.00 96.12 90 ASP A N 1
ATOM 714 C CA . ASP A 1 90 ? -16.718 -6.809 5.341 1.00 96.12 90 ASP A CA 1
ATOM 715 C C . ASP A 1 90 ? -15.747 -6.101 6.298 1.00 96.12 90 ASP A C 1
ATOM 717 O O . ASP A 1 90 ? -16.065 -5.759 7.440 1.00 96.12 90 ASP A O 1
ATOM 721 N N . ASP A 1 91 ? -14.491 -5.993 5.867 1.00 97.31 91 ASP A N 1
ATOM 722 C CA . ASP A 1 91 ? -13.404 -5.526 6.720 1.00 97.31 91 ASP A CA 1
ATOM 723 C C . ASP A 1 91 ? -12.441 -4.609 5.974 1.00 97.31 91 ASP A C 1
ATOM 725 O O . ASP A 1 91 ? -12.076 -4.840 4.824 1.00 97.31 91 ASP A O 1
ATOM 729 N N . TYR A 1 92 ? -11.971 -3.578 6.667 1.00 97.50 92 TYR A N 1
ATOM 730 C CA . TYR A 1 92 ? -10.829 -2.809 6.202 1.00 97.50 92 TYR A CA 1
ATOM 731 C C . TYR A 1 92 ? -9.558 -3.487 6.692 1.00 97.50 92 TYR A C 1
ATOM 733 O O . TYR A 1 92 ? -9.373 -3.696 7.890 1.00 97.50 92 TYR A O 1
ATOM 741 N N . LYS A 1 93 ? -8.642 -3.770 5.770 1.00 97.88 93 LYS A N 1
ATOM 742 C CA . LYS A 1 93 ? -7.323 -4.296 6.099 1.00 97.88 93 LYS A CA 1
ATOM 743 C C . LYS A 1 93 ? -6.250 -3.251 5.853 1.00 97.88 93 LYS A C 1
ATOM 745 O O . LYS A 1 93 ? -6.240 -2.560 4.832 1.00 97.88 93 LYS A O 1
ATOM 750 N N . VAL A 1 94 ? -5.321 -3.161 6.796 1.00 97.81 94 VAL A N 1
ATOM 751 C CA . VAL A 1 94 ? -4.107 -2.354 6.675 1.00 97.81 94 VAL A CA 1
ATOM 752 C C . VAL A 1 94 ? -2.927 -3.292 6.533 1.00 97.81 94 VAL A C 1
ATOM 754 O O . VAL A 1 94 ? -2.704 -4.146 7.389 1.00 97.81 94 VAL A O 1
ATOM 757 N N . ILE A 1 95 ? -2.158 -3.117 5.467 1.00 96.38 95 ILE A N 1
ATOM 758 C CA . ILE A 1 95 ? -0.912 -3.844 5.251 1.00 96.38 95 ILE A CA 1
ATOM 759 C C . ILE A 1 95 ? 0.274 -2.922 5.508 1.00 96.38 95 ILE A C 1
ATOM 761 O O . ILE A 1 95 ? 0.272 -1.756 5.107 1.00 96.38 95 ILE A O 1
ATOM 765 N N . ARG A 1 96 ? 1.293 -3.459 6.177 1.00 93.06 96 ARG A N 1
ATOM 766 C CA . ARG A 1 96 ? 2.601 -2.833 6.352 1.00 93.06 96 ARG A CA 1
ATOM 767 C C . ARG A 1 96 ? 3.686 -3.809 5.934 1.00 93.06 96 ARG A C 1
ATOM 769 O O . ARG A 1 96 ? 3.708 -4.938 6.415 1.00 93.06 96 ARG A O 1
ATOM 776 N N . ILE A 1 97 ? 4.618 -3.337 5.119 1.00 90.94 97 ILE A N 1
ATOM 777 C CA . ILE A 1 97 ? 5.798 -4.080 4.688 1.00 90.94 97 ILE A CA 1
ATOM 778 C C . ILE A 1 97 ? 7.033 -3.325 5.169 1.00 90.94 97 ILE A C 1
ATOM 780 O O . ILE A 1 97 ? 7.250 -2.174 4.786 1.00 90.94 97 ILE A O 1
ATOM 784 N N . LEU A 1 98 ? 7.825 -3.968 6.022 1.00 86.31 98 LEU A N 1
ATOM 785 C CA . LEU A 1 98 ? 9.117 -3.470 6.488 1.00 86.31 98 LEU A CA 1
ATOM 786 C C . LEU A 1 98 ? 10.229 -4.225 5.772 1.00 86.31 98 LEU A C 1
ATOM 788 O O . LEU A 1 98 ? 10.188 -5.451 5.715 1.00 86.31 98 LEU A O 1
ATOM 792 N N . TYR A 1 99 ? 11.227 -3.505 5.272 1.00 82.31 99 TYR A N 1
ATOM 793 C CA . TYR A 1 99 ? 12.376 -4.113 4.612 1.00 82.31 99 TYR A CA 1
ATOM 794 C C . TYR A 1 99 ? 13.633 -4.008 5.471 1.00 82.31 99 TYR A C 1
ATOM 796 O O . TYR A 1 99 ? 13.971 -2.942 5.998 1.00 82.31 99 TYR A O 1
ATOM 804 N N . TYR A 1 100 ? 14.332 -5.133 5.591 1.00 77.81 100 TYR A N 1
ATOM 805 C CA . TYR A 1 100 ? 15.594 -5.250 6.305 1.00 77.81 100 TYR A CA 1
ATOM 806 C C . TYR A 1 100 ? 16.682 -5.661 5.321 1.00 77.81 100 TYR A C 1
ATOM 808 O O . TYR A 1 100 ? 16.507 -6.588 4.530 1.00 77.81 100 TYR A O 1
ATOM 816 N N . TYR A 1 101 ? 17.810 -4.961 5.385 1.00 66.75 101 TYR A N 1
ATOM 817 C CA . TYR A 1 101 ? 19.001 -5.322 4.633 1.00 66.75 101 TYR A CA 1
ATOM 818 C C . TYR A 1 101 ? 20.070 -5.775 5.616 1.00 66.75 101 TYR A C 1
ATOM 820 O O . TYR A 1 101 ? 20.569 -4.974 6.408 1.00 66.75 101 TYR A O 1
ATOM 828 N N . ASP A 1 102 ? 20.424 -7.052 5.547 1.00 60.69 102 ASP A N 1
ATOM 829 C CA . ASP A 1 102 ? 21.748 -7.495 5.959 1.00 60.69 102 ASP A CA 1
ATOM 830 C C . ASP A 1 102 ? 22.589 -7.644 4.687 1.00 60.69 102 ASP A C 1
ATOM 832 O O . ASP A 1 102 ? 22.073 -7.984 3.625 1.00 60.69 102 ASP A O 1
ATOM 836 N N . SER A 1 103 ? 23.895 -7.429 4.809 1.00 56.22 103 SER A N 1
ATOM 837 C CA . SER A 1 103 ? 24.960 -7.600 3.813 1.00 56.22 103 SER A CA 1
ATOM 838 C C . SER A 1 103 ? 24.889 -8.863 2.931 1.00 56.22 103 SER A C 1
ATOM 840 O O . SER A 1 103 ? 25.673 -8.988 1.990 1.00 56.22 103 SER A O 1
ATOM 842 N N . LYS A 1 104 ? 23.987 -9.807 3.227 1.00 55.28 104 LYS A N 1
ATOM 843 C CA . LYS A 1 104 ? 23.836 -11.108 2.570 1.00 55.28 104 LYS A CA 1
ATOM 844 C C . LYS A 1 104 ? 22.395 -11.482 2.200 1.00 55.28 104 LYS A C 1
ATOM 846 O O . LYS A 1 104 ? 22.234 -12.371 1.370 1.00 55.28 104 LYS A O 1
ATOM 851 N N . VAL A 1 105 ? 21.365 -10.872 2.801 1.00 60.66 105 VAL A N 1
ATOM 852 C CA . VAL A 1 105 ? 19.964 -11.313 2.647 1.00 60.66 105 VAL A CA 1
ATOM 853 C C . VAL A 1 105 ? 19.015 -10.118 2.627 1.00 60.66 105 VAL A C 1
ATOM 855 O O . VAL A 1 105 ? 19.093 -9.225 3.472 1.00 60.66 105 VAL A O 1
ATOM 858 N N . TYR A 1 106 ? 18.099 -10.135 1.659 1.00 70.62 106 TYR A N 1
ATOM 859 C CA . TYR A 1 106 ? 16.943 -9.254 1.635 1.00 70.62 106 TYR A CA 1
ATOM 860 C C . TYR A 1 106 ? 15.790 -9.915 2.391 1.00 70.62 106 TYR A C 1
ATOM 862 O O . TYR A 1 106 ? 15.264 -10.930 1.935 1.00 70.62 106 TYR A O 1
ATOM 870 N N . GLU A 1 107 ? 15.411 -9.356 3.538 1.00 79.31 107 GLU A N 1
ATOM 871 C CA . GLU A 1 107 ? 14.299 -9.860 4.348 1.00 79.31 107 GLU A CA 1
ATOM 872 C C . GLU A 1 107 ? 13.169 -8.835 4.396 1.00 79.31 107 GLU A C 1
ATOM 874 O O . GLU A 1 107 ? 13.396 -7.619 4.413 1.00 79.31 107 GLU A O 1
ATOM 879 N N . SER A 1 108 ? 11.934 -9.329 4.463 1.00 86.44 108 SER A N 1
ATOM 880 C CA . SER A 1 108 ? 10.764 -8.474 4.634 1.00 86.44 108 SER A CA 1
ATOM 881 C C . SER A 1 108 ? 9.896 -8.958 5.785 1.00 86.44 108 SER A C 1
ATOM 883 O O . SER A 1 108 ? 9.755 -10.151 6.035 1.00 86.44 108 SER A O 1
ATOM 885 N N . ASP A 1 109 ? 9.300 -8.018 6.507 1.00 87.94 109 ASP A N 1
ATOM 886 C CA . ASP A 1 109 ? 8.335 -8.312 7.556 1.00 87.94 109 ASP A CA 1
ATOM 887 C C . ASP A 1 109 ? 6.992 -7.695 7.184 1.00 87.94 109 ASP A C 1
ATOM 889 O O . ASP A 1 109 ? 6.822 -6.471 7.169 1.00 87.94 109 ASP A O 1
ATOM 893 N N . VAL A 1 110 ? 6.059 -8.572 6.817 1.00 92.00 110 VAL A N 1
ATOM 894 C CA . VAL A 1 110 ? 4.757 -8.204 6.269 1.00 92.00 110 VAL A CA 1
ATOM 895 C C . VAL A 1 110 ? 3.681 -8.459 7.311 1.00 92.00 110 VAL A C 1
ATOM 897 O O . VAL A 1 110 ? 3.465 -9.594 7.741 1.00 92.00 110 VAL A O 1
ATOM 900 N N . HIS A 1 111 ? 2.982 -7.397 7.696 1.00 93.62 111 HIS A N 1
ATOM 901 C CA . HIS A 1 111 ? 1.895 -7.435 8.667 1.00 93.62 111 HIS A CA 1
ATOM 902 C C . HIS A 1 111 ? 0.592 -7.022 8.010 1.00 93.62 111 HIS A C 1
ATOM 904 O O . HIS A 1 111 ? 0.538 -5.988 7.345 1.00 93.62 111 HIS A O 1
ATOM 910 N N . VAL A 1 112 ? -0.458 -7.799 8.256 1.00 96.75 112 VAL A N 1
ATOM 911 C CA . VAL A 1 112 ? -1.831 -7.492 7.852 1.00 96.75 112 VAL A CA 1
ATOM 912 C C . VAL A 1 112 ? -2.664 -7.319 9.113 1.00 96.75 112 VAL A C 1
ATOM 914 O O . VAL A 1 112 ? -2.713 -8.210 9.963 1.00 96.75 112 VAL A O 1
ATOM 917 N N . TYR A 1 113 ? -3.302 -6.164 9.245 1.00 97.25 113 TYR A N 1
ATOM 918 C CA . TYR A 1 113 ? -4.199 -5.827 10.340 1.00 97.25 113 TYR A CA 1
ATOM 919 C C . TYR A 1 113 ? -5.639 -5.767 9.850 1.00 97.25 113 TYR A C 1
ATOM 921 O O . TYR A 1 113 ? -5.923 -5.072 8.881 1.00 97.25 113 TYR A O 1
ATOM 929 N N . SER A 1 114 ? -6.520 -6.471 10.553 1.00 97.38 114 SER A N 1
ATOM 930 C CA . SER A 1 114 ? -7.972 -6.432 10.381 1.00 97.38 114 SER A CA 1
ATOM 931 C C . SER A 1 114 ? -8.565 -5.399 11.334 1.00 97.38 114 SER A C 1
ATOM 933 O O . SER A 1 114 ? -8.376 -5.469 12.557 1.00 97.38 114 SER A O 1
ATOM 935 N N . VAL A 1 115 ? -9.298 -4.439 10.776 1.00 96.75 115 VAL A N 1
ATOM 936 C CA . VAL A 1 115 ? -9.927 -3.349 11.528 1.00 96.75 115 VAL A CA 1
ATOM 937 C C . VAL A 1 115 ? -11.150 -3.851 12.290 1.00 96.75 115 VAL A C 1
ATOM 939 O O . VAL A 1 115 ? -11.417 -3.368 13.398 1.00 96.75 115 VAL A O 1
ATOM 942 N N . ARG A 1 116 ? -11.879 -4.814 11.717 1.00 96.12 116 ARG A N 1
ATOM 943 C CA . ARG A 1 116 ? -13.083 -5.424 12.287 1.00 96.12 116 ARG A CA 1
ATOM 944 C C . ARG A 1 116 ? -12.764 -6.290 13.497 1.00 96.12 116 ARG A C 1
ATOM 946 O O . ARG A 1 116 ? -13.441 -6.180 14.514 1.00 96.12 116 ARG A O 1
ATOM 953 N N . THR A 1 117 ? -11.734 -7.133 13.415 1.00 96.00 117 THR A N 1
ATOM 954 C CA . THR A 1 117 ? -11.355 -8.034 14.524 1.00 96.00 117 THR A CA 1
ATOM 955 C C . THR A 1 117 ? -10.314 -7.430 15.463 1.00 96.00 117 THR A C 1
ATOM 957 O O . THR A 1 117 ? -9.978 -8.052 16.468 1.00 96.00 117 THR A O 1
ATOM 960 N N . ASN A 1 118 ? -9.807 -6.229 15.157 1.00 95.06 118 ASN A N 1
ATOM 961 C CA . ASN A 1 118 ? -8.747 -5.554 15.906 1.00 95.06 118 ASN A CA 1
ATOM 962 C C . ASN A 1 118 ? -7.534 -6.466 16.167 1.00 95.06 118 ASN A C 1
ATOM 964 O O . ASN A 1 118 ? -6.965 -6.501 17.258 1.00 95.06 118 ASN A O 1
ATOM 968 N N . SER A 1 119 ? -7.153 -7.239 15.155 1.00 94.50 119 SER A N 1
ATOM 969 C CA . SER A 1 119 ? -6.076 -8.220 15.248 1.00 94.50 119 SER A CA 1
ATOM 970 C C . SER A 1 119 ? -5.141 -8.085 14.063 1.00 94.50 119 SER A C 1
ATOM 972 O O . SER A 1 119 ? -5.567 -7.736 12.964 1.00 94.50 119 SER A O 1
ATOM 974 N N . TYR A 1 120 ? -3.875 -8.423 14.268 1.00 93.56 120 TYR A N 1
ATOM 975 C CA . TYR A 1 120 ? -2.889 -8.485 13.200 1.00 93.56 120 TYR A CA 1
ATOM 976 C C . TYR A 1 120 ? -2.287 -9.873 13.099 1.00 93.56 120 TYR A C 1
ATOM 978 O O . TYR A 1 120 ? -2.289 -10.648 14.057 1.00 93.56 120 TYR A O 1
ATOM 986 N N . LYS A 1 121 ? -1.740 -10.158 11.927 1.00 94.12 121 LYS A N 1
ATOM 987 C CA . LYS A 1 121 ? -0.929 -11.339 11.680 1.00 94.12 121 LYS A CA 1
ATOM 988 C C . LYS A 1 121 ? 0.249 -10.978 10.800 1.00 94.12 121 LYS A C 1
ATOM 990 O O . LYS A 1 121 ? 0.155 -10.116 9.925 1.00 94.12 121 LYS A O 1
ATOM 995 N N . ARG A 1 122 ? 1.347 -11.683 11.034 1.00 92.81 122 ARG A N 1
ATOM 996 C CA . ARG A 1 122 ? 2.474 -11.717 10.116 1.00 92.81 122 ARG A CA 1
ATOM 997 C C . ARG A 1 122 ? 2.169 -12.731 9.017 1.00 92.81 122 ARG A C 1
ATOM 999 O O . ARG A 1 122 ? 1.774 -13.855 9.329 1.00 92.81 122 ARG A O 1
ATOM 1006 N N . ILE A 1 123 ? 2.372 -12.350 7.762 1.00 93.44 123 ILE A N 1
ATOM 1007 C CA . ILE A 1 123 ? 2.311 -13.275 6.623 1.00 93.44 123 ILE A CA 1
ATOM 1008 C C . ILE A 1 123 ? 3.722 -13.585 6.112 1.00 93.44 123 ILE A C 1
ATOM 1010 O O . ILE A 1 123 ? 4.718 -13.189 6.721 1.00 93.44 123 ILE A O 1
ATOM 1014 N N . ARG A 1 124 ? 3.824 -14.377 5.042 1.00 90.50 124 ARG A N 1
ATOM 1015 C CA . ARG A 1 124 ? 5.120 -14.708 4.442 1.00 90.50 124 ARG A CA 1
ATOM 1016 C C . ARG A 1 124 ? 5.799 -13.452 3.900 1.00 90.50 124 ARG A C 1
ATOM 1018 O O . ARG A 1 124 ? 5.134 -12.493 3.513 1.00 90.50 124 ARG A O 1
ATOM 1025 N N . ASP A 1 125 ? 7.121 -13.505 3.860 1.00 87.06 125 ASP A N 1
ATOM 1026 C CA . ASP A 1 125 ? 7.961 -12.489 3.244 1.00 87.06 125 ASP A CA 1
ATOM 1027 C C . ASP A 1 125 ? 7.526 -12.245 1.793 1.00 87.06 125 ASP A C 1
ATOM 1029 O O . ASP A 1 125 ? 7.148 -13.170 1.066 1.00 87.06 125 ASP A O 1
ATOM 1033 N N . VAL A 1 126 ? 7.573 -10.983 1.374 1.00 85.81 126 VAL A N 1
ATOM 1034 C CA . VAL A 1 126 ? 7.197 -10.574 0.027 1.00 85.81 126 VAL A CA 1
ATOM 1035 C C . VAL A 1 126 ? 8.348 -10.877 -0.950 1.00 85.81 126 VAL A C 1
ATOM 1037 O O . VAL A 1 126 ? 9.488 -10.483 -0.698 1.00 85.81 126 VAL A O 1
ATOM 1040 N N . PRO A 1 127 ? 8.096 -11.537 -2.098 1.00 85.62 127 PRO A N 1
ATOM 1041 C CA . PRO A 1 127 ? 9.133 -11.835 -3.093 1.00 85.62 127 PRO A CA 1
ATOM 1042 C C . PRO A 1 127 ? 9.460 -10.630 -4.000 1.00 85.62 127 PRO A C 1
ATOM 1044 O O . PRO A 1 127 ? 10.011 -10.786 -5.093 1.00 85.62 127 PRO A O 1
ATOM 1047 N N . TYR A 1 128 ? 9.122 -9.419 -3.553 1.00 87.81 128 TYR A N 1
ATOM 1048 C CA . TYR A 1 128 ? 9.236 -8.175 -4.304 1.00 87.81 128 TYR A CA 1
ATOM 1049 C C . TYR A 1 128 ? 9.898 -7.090 -3.451 1.00 87.81 128 TYR A C 1
ATOM 1051 O O . TYR A 1 128 ? 9.634 -6.976 -2.258 1.00 87.81 128 TYR A O 1
ATOM 1059 N N . PHE A 1 129 ? 10.718 -6.256 -4.085 1.00 87.44 129 PHE A N 1
ATOM 1060 C CA . PHE A 1 129 ? 11.228 -5.013 -3.516 1.00 87.44 129 PHE A CA 1
ATOM 1061 C C . PHE A 1 129 ? 10.326 -3.867 -3.957 1.00 87.44 129 PHE A C 1
ATOM 1063 O O . PHE A 1 129 ? 10.212 -3.612 -5.155 1.00 87.44 129 PHE A O 1
ATOM 1070 N N . ILE A 1 130 ? 9.708 -3.153 -3.017 1.00 88.19 130 ILE A N 1
ATOM 1071 C CA . ILE A 1 130 ? 8.979 -1.912 -3.316 1.00 88.19 130 ILE A CA 1
ATOM 1072 C C . ILE A 1 130 ? 9.944 -0.742 -3.075 1.00 88.19 130 ILE A C 1
ATOM 1074 O O . ILE A 1 130 ? 10.206 -0.399 -1.915 1.00 88.19 130 ILE A O 1
ATOM 1078 N N . PRO A 1 131 ? 10.528 -0.154 -4.139 1.00 79.44 131 PRO A N 1
ATOM 1079 C CA . PRO A 1 131 ? 11.462 0.946 -3.995 1.00 79.44 131 PRO A CA 1
ATOM 1080 C C . PRO A 1 131 ? 10.749 2.187 -3.465 1.00 79.44 131 PRO A C 1
ATOM 1082 O O . PRO A 1 131 ? 9.640 2.527 -3.883 1.00 79.44 131 PRO A O 1
ATOM 1085 N N . ARG A 1 132 ? 11.441 2.925 -2.598 1.00 75.25 132 ARG A N 1
ATOM 1086 C CA . ARG A 1 132 ? 11.187 4.357 -2.444 1.00 75.25 132 ARG A CA 1
ATOM 1087 C C . ARG A 1 132 ? 11.304 5.031 -3.812 1.00 75.25 132 ARG A C 1
ATOM 1089 O O . ARG A 1 132 ? 12.097 4.595 -4.636 1.00 75.25 132 ARG A O 1
ATOM 1096 N N . ARG A 1 133 ? 10.513 6.079 -4.034 1.00 68.25 133 ARG A N 1
ATOM 1097 C CA . ARG A 1 133 ? 10.591 6.911 -5.241 1.00 68.25 133 ARG A CA 1
ATOM 1098 C C . ARG A 1 133 ? 11.576 8.066 -5.023 1.00 68.25 133 ARG A C 1
ATOM 1100 O O . ARG A 1 133 ? 11.715 8.556 -3.895 1.00 68.25 133 ARG A O 1
ATOM 1107 N N . HIS A 1 134 ? 12.255 8.517 -6.077 1.00 58.00 134 HIS A N 1
ATOM 1108 C CA . HIS A 1 134 ? 13.188 9.646 -5.980 1.00 58.00 134 HIS A CA 1
ATOM 1109 C C . HIS A 1 134 ? 12.430 10.886 -5.521 1.00 58.00 134 HIS A C 1
ATOM 1111 O O . HIS A 1 134 ? 11.341 11.153 -6.007 1.00 58.00 134 HIS A O 1
ATOM 1117 N N . ASN A 1 135 ? 12.983 11.640 -4.571 1.00 56.16 135 ASN A N 1
ATOM 1118 C CA . ASN A 1 135 ? 12.308 12.795 -3.971 1.00 56.16 135 ASN A CA 1
ATOM 1119 C C . ASN A 1 135 ? 10.974 12.481 -3.240 1.00 56.16 135 ASN A C 1
ATOM 1121 O O . ASN A 1 135 ? 10.172 13.383 -3.018 1.00 56.16 135 ASN A O 1
ATOM 1125 N N . HIS A 1 136 ? 10.737 11.239 -2.800 1.00 58.78 136 HIS A N 1
ATOM 1126 C CA . HIS A 1 136 ? 9.604 10.895 -1.923 1.00 58.78 136 HIS A CA 1
ATOM 1127 C C . HIS A 1 136 ? 10.041 10.559 -0.504 1.00 58.78 136 HIS A C 1
ATOM 1129 O O . HIS A 1 136 ? 11.212 10.248 -0.298 1.00 58.78 136 HIS A O 1
ATOM 1135 N N . PRO A 1 137 ? 9.127 10.561 0.485 1.00 61.81 137 PRO A N 1
ATOM 1136 C CA . PRO A 1 137 ? 9.363 9.937 1.780 1.00 61.81 137 PRO A CA 1
ATOM 1137 C C . PRO A 1 137 ? 9.866 8.492 1.647 1.00 61.81 137 PRO A C 1
ATOM 1139 O O . PRO A 1 137 ? 9.535 7.796 0.693 1.00 61.81 137 PRO A O 1
ATOM 1142 N N . ALA A 1 138 ? 10.587 7.991 2.649 1.00 68.62 138 ALA A N 1
ATOM 1143 C CA . ALA A 1 138 ? 10.957 6.571 2.773 1.00 68.62 138 ALA A CA 1
ATOM 1144 C C . ALA A 1 138 ? 9.756 5.617 2.965 1.00 68.62 138 ALA A C 1
ATOM 1146 O O . ALA A 1 138 ? 9.922 4.415 3.171 1.00 68.62 138 ALA A O 1
ATOM 1147 N N . ILE A 1 139 ? 8.542 6.164 2.924 1.00 80.00 139 ILE A N 1
ATOM 1148 C CA . ILE A 1 139 ? 7.289 5.457 3.109 1.00 80.00 139 ILE A CA 1
ATOM 1149 C C . ILE A 1 139 ? 6.524 5.511 1.794 1.00 80.00 139 ILE A C 1
ATOM 1151 O O . ILE A 1 139 ? 6.244 6.596 1.286 1.00 80.00 139 ILE A O 1
ATOM 1155 N N . VAL A 1 140 ? 6.198 4.341 1.259 1.00 85.50 140 VAL A N 1
ATOM 1156 C CA . VAL A 1 140 ? 5.518 4.173 -0.022 1.00 85.50 140 VAL A CA 1
ATOM 1157 C C . VAL A 1 140 ? 4.052 3.833 0.224 1.00 85.50 140 VAL A C 1
ATOM 1159 O O . VAL A 1 140 ? 3.737 2.875 0.931 1.00 85.50 140 VAL A O 1
ATOM 1162 N N . SER A 1 141 ? 3.158 4.615 -0.372 1.00 88.75 141 SER A N 1
ATOM 1163 C CA . SER A 1 141 ? 1.708 4.433 -0.262 1.00 88.75 141 SER A CA 1
ATOM 1164 C C . SER A 1 141 ? 1.183 3.493 -1.349 1.00 88.75 141 SER A C 1
ATOM 1166 O O . SER A 1 141 ? 1.575 3.602 -2.512 1.00 88.75 141 SER A O 1
ATOM 1168 N N . GLY A 1 142 ? 0.291 2.579 -0.971 1.00 92.50 142 GLY A N 1
ATOM 1169 C CA . GLY A 1 142 ? -0.349 1.611 -1.863 1.00 92.50 142 GLY A CA 1
ATOM 1170 C C . GLY A 1 142 ? -1.702 2.082 -2.371 1.00 92.50 142 GLY A C 1
ATOM 1171 O O . GLY A 1 142 ? -2.457 2.718 -1.636 1.00 92.50 142 GLY A O 1
ATOM 1172 N N . MET A 1 143 ? -2.007 1.756 -3.626 1.00 93.38 143 MET A N 1
ATOM 1173 C CA . MET A 1 143 ? -3.226 2.184 -4.314 1.00 93.38 143 MET A CA 1
ATOM 1174 C C . MET A 1 143 ? -4.260 1.055 -4.352 1.00 93.38 143 MET A C 1
ATOM 1176 O O . MET A 1 143 ? -4.020 0.019 -4.975 1.00 93.38 143 MET A O 1
ATOM 1180 N N . PHE A 1 144 ? -5.410 1.240 -3.704 1.00 95.19 144 PHE A N 1
ATOM 1181 C CA . PHE A 1 144 ? -6.482 0.245 -3.723 1.00 95.19 144 PHE A CA 1
ATOM 1182 C C . PHE A 1 144 ? -7.316 0.335 -5.001 1.00 95.19 144 PHE A C 1
ATOM 1184 O O . PHE A 1 144 ? -7.833 1.400 -5.340 1.00 95.19 144 PHE A O 1
ATOM 1191 N N . LEU A 1 145 ? -7.471 -0.793 -5.689 1.00 93.50 145 LEU A N 1
ATOM 1192 C CA . LEU A 1 145 ? -8.350 -0.945 -6.841 1.00 93.50 145 LEU A CA 1
ATOM 1193 C C . LEU A 1 145 ? -8.764 -2.415 -6.979 1.00 93.50 145 LEU A C 1
ATOM 1195 O O . LEU A 1 145 ? -7.944 -3.299 -6.765 1.00 93.50 145 LEU A O 1
ATOM 1199 N N . ASN A 1 146 ? -10.013 -2.694 -7.359 1.00 92.50 146 ASN A N 1
ATOM 1200 C CA . ASN A 1 146 ? -10.483 -4.049 -7.694 1.00 92.50 146 ASN A CA 1
ATOM 1201 C C . ASN A 1 146 ? -10.125 -5.131 -6.649 1.00 92.50 146 ASN A C 1
ATOM 1203 O O . ASN A 1 146 ? -9.693 -6.223 -7.004 1.00 92.50 146 ASN A O 1
ATOM 1207 N N . GLY A 1 147 ? -10.267 -4.818 -5.355 1.00 95.00 147 GLY A N 1
ATOM 1208 C CA . GLY A 1 147 ? -9.996 -5.768 -4.265 1.00 95.00 147 GLY A CA 1
ATOM 1209 C C . GLY A 1 147 ? -8.511 -5.982 -3.941 1.00 95.00 147 GLY A C 1
ATOM 1210 O O . GLY A 1 147 ? -8.184 -6.792 -3.074 1.00 95.00 147 GLY A O 1
ATOM 1211 N N . ALA A 1 148 ? -7.602 -5.249 -4.589 1.00 97.19 148 ALA A N 1
ATOM 1212 C CA . ALA A 1 148 ? -6.167 -5.365 -4.368 1.00 97.19 148 ALA A CA 1
ATOM 1213 C C . ALA A 1 148 ? -5.494 -4.008 -4.131 1.00 97.19 148 ALA A C 1
ATOM 1215 O O . ALA A 1 148 ? -5.941 -2.960 -4.598 1.00 97.19 148 ALA A O 1
ATOM 1216 N N . ILE A 1 149 ? -4.388 -4.028 -3.393 1.00 97.38 149 ILE A N 1
ATOM 1217 C CA . ILE A 1 149 ? -3.540 -2.861 -3.142 1.00 97.38 149 ILE A CA 1
ATOM 1218 C C . ILE A 1 149 ? -2.313 -2.960 -4.039 1.00 97.38 149 ILE A C 1
ATOM 1220 O O . ILE A 1 149 ? -1.655 -3.993 -4.037 1.00 97.38 149 ILE A O 1
ATOM 1224 N N . HIS A 1 150 ? -1.994 -1.897 -4.772 1.00 94.94 150 HIS A N 1
ATOM 1225 C CA . HIS A 1 150 ? -0.974 -1.895 -5.815 1.00 94.94 150 HIS A CA 1
ATOM 1226 C C . HIS A 1 150 ? 0.187 -0.950 -5.498 1.00 94.94 150 HIS A C 1
ATOM 1228 O O . HIS A 1 150 ? -0.013 0.162 -4.999 1.00 94.94 150 HIS A O 1
ATOM 1234 N N . TRP A 1 151 ? 1.393 -1.364 -5.879 1.00 93.38 151 TRP A N 1
ATOM 1235 C CA . TRP A 1 151 ? 2.623 -0.578 -5.846 1.00 93.38 151 TRP A CA 1
ATOM 1236 C C . TRP A 1 151 ? 3.427 -0.798 -7.129 1.00 93.38 151 TRP A C 1
ATOM 1238 O O . TRP A 1 151 ? 3.225 -1.771 -7.854 1.00 93.38 151 TRP A O 1
ATOM 1248 N N . LEU A 1 152 ? 4.395 0.082 -7.383 1.00 89.75 152 LEU A N 1
ATOM 1249 C CA . LEU A 1 152 ? 5.495 -0.245 -8.289 1.00 89.75 152 LEU A CA 1
ATOM 1250 C C . LEU A 1 152 ? 6.535 -1.035 -7.499 1.00 89.75 152 LEU A C 1
ATOM 1252 O O . LEU A 1 152 ? 6.907 -0.624 -6.401 1.00 89.75 152 LEU A O 1
ATOM 1256 N N . GL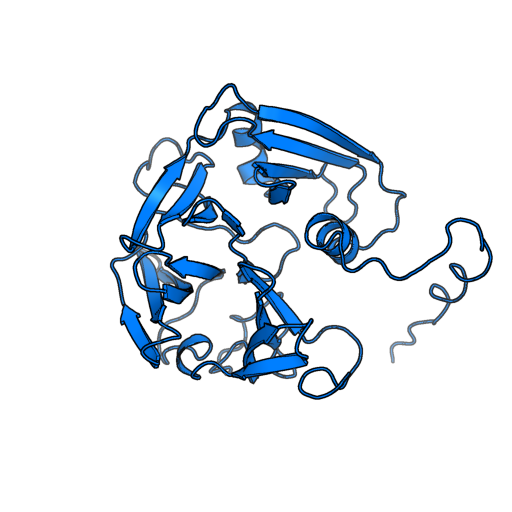Y A 1 153 ? 6.992 -2.154 -8.048 1.00 88.88 153 GLY A N 1
ATOM 1257 C CA . GLY A 1 153 ? 7.950 -3.031 -7.387 1.00 88.88 153 GLY A CA 1
ATOM 1258 C C . GLY A 1 153 ? 8.846 -3.774 -8.366 1.00 88.88 153 GLY A C 1
ATOM 1259 O O . GLY A 1 153 ? 8.636 -3.748 -9.577 1.00 88.88 153 GLY A O 1
ATOM 1260 N N . ILE A 1 154 ? 9.870 -4.423 -7.827 1.00 85.69 154 ILE A N 1
ATOM 1261 C CA . ILE A 1 154 ? 10.859 -5.204 -8.568 1.00 85.69 154 ILE A CA 1
ATOM 1262 C C . ILE A 1 154 ? 10.797 -6.641 -8.051 1.00 85.69 154 ILE A C 1
ATOM 1264 O O . ILE A 1 154 ? 10.883 -6.870 -6.846 1.00 85.69 154 ILE A O 1
ATOM 1268 N N . SER A 1 155 ? 10.664 -7.613 -8.952 1.00 83.69 155 SER A N 1
ATOM 1269 C CA . SER A 1 155 ? 10.695 -9.036 -8.594 1.00 83.69 155 SER A CA 1
ATOM 1270 C C . SER A 1 155 ? 12.097 -9.466 -8.160 1.00 83.69 155 SER A C 1
ATOM 1272 O O . SER A 1 155 ? 13.043 -9.379 -8.942 1.00 83.69 155 SER A O 1
ATOM 1274 N N . LEU A 1 156 ? 12.214 -10.018 -6.950 1.00 77.69 156 LEU A N 1
ATOM 1275 C CA . LEU A 1 156 ? 13.482 -10.512 -6.397 1.00 77.69 156 LEU A CA 1
ATOM 1276 C C . LEU A 1 156 ? 13.818 -11.938 -6.847 1.00 77.69 156 LEU A C 1
ATOM 1278 O O . LEU A 1 156 ? 14.973 -12.348 -6.792 1.00 77.69 156 LEU A O 1
ATOM 1282 N N . ALA A 1 157 ? 12.832 -12.683 -7.353 1.00 69.69 157 ALA A N 1
ATOM 1283 C CA . ALA A 1 157 ? 13.029 -14.038 -7.866 1.00 69.69 157 ALA A CA 1
ATOM 1284 C C . ALA A 1 157 ? 13.811 -14.088 -9.198 1.00 69.69 157 ALA A C 1
ATOM 1286 O O . ALA A 1 157 ? 14.276 -15.150 -9.605 1.00 69.69 157 ALA A O 1
ATOM 1287 N N . ARG A 1 158 ? 13.955 -12.952 -9.897 1.00 63.19 158 ARG A N 1
ATOM 1288 C CA . ARG A 1 158 ? 14.556 -12.865 -11.239 1.00 63.19 158 ARG A CA 1
ATOM 1289 C C . ARG A 1 158 ? 15.917 -12.173 -11.157 1.00 63.19 158 ARG A C 1
ATOM 1291 O O . ARG A 1 158 ? 16.041 -10.986 -11.436 1.00 63.19 158 ARG A O 1
ATOM 1298 N N . THR A 1 159 ? 16.945 -12.922 -10.769 1.00 58.06 159 THR A N 1
ATOM 1299 C CA . THR A 1 159 ? 18.298 -12.392 -10.513 1.00 58.06 159 THR A CA 1
ATOM 1300 C C . THR A 1 159 ? 19.037 -11.897 -11.761 1.00 58.06 159 THR A C 1
ATOM 1302 O O . THR A 1 159 ? 19.983 -11.128 -11.630 1.00 58.06 159 THR A O 1
ATOM 1305 N N . SER A 1 160 ? 18.614 -12.295 -12.966 1.00 59.66 160 SER A N 1
ATOM 1306 C CA . SER A 1 160 ? 19.270 -11.915 -14.226 1.00 59.66 160 SER A CA 1
ATOM 1307 C C . SER A 1 160 ? 18.611 -10.749 -14.970 1.00 59.66 160 SER A C 1
ATOM 1309 O O . SER A 1 160 ? 19.282 -10.132 -15.786 1.00 59.66 160 SER A O 1
ATOM 1311 N N . ASN A 1 161 ? 17.345 -10.419 -14.678 1.00 63.81 161 ASN A N 1
ATOM 1312 C CA . ASN A 1 161 ? 16.577 -9.363 -15.352 1.00 63.81 161 ASN A CA 1
ATOM 1313 C C . ASN A 1 161 ? 15.667 -8.640 -14.346 1.00 63.81 161 ASN A C 1
ATOM 1315 O O . ASN A 1 161 ? 14.460 -8.904 -14.270 1.00 63.81 161 ASN A O 1
ATOM 1319 N N . LEU A 1 162 ? 16.249 -7.721 -13.569 1.00 71.69 162 LEU A N 1
ATOM 1320 C CA . LEU A 1 162 ? 15.471 -6.779 -12.765 1.00 71.69 162 LEU A CA 1
ATOM 1321 C C . LEU A 1 162 ? 14.576 -5.981 -13.723 1.00 71.69 162 LEU A C 1
ATOM 1323 O O . LEU A 1 162 ? 15.068 -5.348 -14.652 1.00 71.69 162 LEU A O 1
ATOM 1327 N N . SER A 1 163 ? 13.262 -6.064 -13.537 1.00 78.25 163 SER A N 1
ATOM 1328 C CA . SER A 1 163 ? 12.273 -5.328 -14.330 1.00 78.25 163 SER A CA 1
ATOM 1329 C C . SER A 1 163 ? 11.219 -4.747 -13.404 1.00 78.25 163 SER A C 1
ATOM 1331 O O . SER A 1 163 ? 10.893 -5.345 -12.373 1.00 78.25 163 SER A O 1
ATOM 1333 N N . LEU A 1 164 ? 10.714 -3.566 -13.762 1.00 84.62 164 LEU A N 1
ATOM 1334 C CA . LEU A 1 164 ? 9.664 -2.918 -12.996 1.00 84.62 164 LEU A CA 1
ATOM 1335 C C . LEU A 1 164 ? 8.349 -3.653 -13.252 1.00 84.62 164 LEU A C 1
ATOM 1337 O O . LEU A 1 164 ? 8.056 -4.110 -14.361 1.00 84.62 164 LEU A O 1
ATOM 1341 N N . ARG A 1 165 ? 7.561 -3.795 -12.197 1.00 88.56 165 ARG A N 1
ATOM 1342 C CA . ARG A 1 165 ? 6.285 -4.503 -12.184 1.00 88.56 165 ARG A CA 1
ATOM 1343 C C . ARG A 1 165 ? 5.272 -3.669 -11.424 1.00 88.56 165 ARG A C 1
ATOM 1345 O O . ARG A 1 165 ? 5.638 -2.896 -10.534 1.00 88.56 165 ARG A O 1
ATOM 1352 N N . ILE A 1 166 ? 3.998 -3.876 -11.729 1.00 91.81 166 ILE A N 1
ATOM 1353 C CA . ILE A 1 166 ? 2.942 -3.514 -10.789 1.00 91.81 166 ILE A CA 1
ATOM 1354 C C . ILE A 1 166 ? 2.784 -4.712 -9.861 1.00 91.81 166 ILE A C 1
ATOM 1356 O O . ILE A 1 166 ? 2.338 -5.774 -10.282 1.00 91.81 166 ILE A O 1
ATOM 1360 N N . VAL A 1 167 ? 3.198 -4.552 -8.611 1.00 93.62 167 VAL A N 1
ATOM 1361 C CA . VAL A 1 167 ? 3.026 -5.566 -7.569 1.00 93.62 167 VAL A CA 1
ATOM 1362 C C . VAL A 1 167 ? 1.720 -5.275 -6.862 1.00 93.62 167 VAL A C 1
ATOM 1364 O O . VAL A 1 167 ? 1.444 -4.119 -6.538 1.00 93.62 167 VAL A O 1
ATOM 1367 N N . PHE A 1 168 ? 0.929 -6.306 -6.604 1.00 95.69 168 PHE A N 1
ATOM 1368 C CA . PHE A 1 168 ? -0.323 -6.150 -5.888 1.00 95.69 168 PHE A CA 1
ATOM 1369 C C . PHE A 1 168 ? -0.468 -7.158 -4.757 1.00 95.69 168 PHE A C 1
ATOM 1371 O O . PHE A 1 168 ? 0.084 -8.254 -4.804 1.00 95.69 168 PHE A O 1
ATOM 1378 N N . PHE A 1 169 ? -1.221 -6.767 -3.737 1.00 97.06 169 PHE A N 1
ATOM 1379 C CA . PHE A 1 169 ? -1.668 -7.616 -2.645 1.00 97.06 169 PHE A CA 1
ATOM 1380 C C . PHE A 1 169 ? -3.186 -7.735 -2.730 1.00 97.06 169 PHE A C 1
ATOM 1382 O O . PHE A 1 169 ? -3.885 -6.730 -2.577 1.00 97.06 169 PHE A O 1
ATOM 1389 N N . ASN A 1 170 ? -3.692 -8.934 -3.000 1.00 96.88 170 ASN A N 1
ATOM 1390 C CA . ASN A 1 170 ? -5.124 -9.197 -2.981 1.00 96.88 170 ASN A CA 1
ATOM 1391 C C . ASN A 1 170 ? -5.588 -9.282 -1.521 1.00 96.88 170 ASN A C 1
ATOM 1393 O O . ASN A 1 170 ? -5.046 -10.034 -0.717 1.00 96.88 170 ASN A O 1
ATOM 1397 N N . VAL A 1 171 ? -6.564 -8.449 -1.168 1.00 96.81 171 VAL A N 1
ATOM 1398 C CA . VAL A 1 171 ? -6.971 -8.241 0.224 1.00 96.81 171 VAL A CA 1
ATOM 1399 C C . VAL A 1 171 ? -7.803 -9.411 0.757 1.00 96.81 171 VAL A C 1
ATOM 1401 O O . VAL A 1 171 ? -7.751 -9.694 1.955 1.00 96.81 171 VAL A O 1
ATOM 1404 N N . GLU A 1 172 ? -8.535 -10.098 -0.118 1.00 94.62 172 GLU A N 1
ATOM 1405 C CA . GLU A 1 172 ? -9.432 -11.204 0.226 1.00 94.62 172 GLU A CA 1
ATOM 1406 C C . GLU A 1 172 ? -8.642 -12.476 0.554 1.00 94.62 172 GLU A C 1
ATOM 1408 O O . GLU A 1 172 ? -8.761 -13.018 1.654 1.00 94.62 172 GLU A O 1
ATOM 1413 N N . ASN A 1 173 ? -7.783 -12.926 -0.368 1.00 94.56 173 ASN A N 1
ATOM 1414 C CA . ASN A 1 173 ? -6.985 -14.143 -0.177 1.00 94.56 173 ASN A CA 1
ATOM 1415 C C . ASN A 1 173 ? -5.633 -13.892 0.515 1.00 94.56 173 ASN A C 1
ATOM 1417 O O . ASN A 1 173 ? -4.978 -14.842 0.937 1.00 94.56 173 ASN A O 1
ATOM 1421 N N . GLU A 1 174 ? -5.242 -12.625 0.665 1.00 95.31 174 GLU A N 1
ATOM 1422 C CA . GLU A 1 174 ? -3.982 -12.189 1.268 1.00 95.31 174 GLU A CA 1
ATOM 1423 C C . GLU A 1 174 ? -2.728 -12.717 0.561 1.00 95.31 174 GLU A C 1
ATOM 1425 O O . GLU A 1 174 ? -1.715 -13.043 1.189 1.00 95.31 174 GLU A O 1
ATOM 1430 N N . GLU A 1 175 ? -2.785 -12.768 -0.768 1.00 94.50 175 GLU A N 1
ATOM 1431 C CA . GLU A 1 175 ? -1.678 -13.199 -1.614 1.00 94.50 175 GLU A CA 1
ATOM 1432 C C . GLU A 1 175 ? -1.118 -12.048 -2.449 1.00 94.50 175 GLU A C 1
ATOM 1434 O O . GLU A 1 175 ? -1.828 -11.135 -2.880 1.00 94.50 175 GLU A O 1
ATOM 1439 N N . PHE A 1 176 ? 0.190 -12.108 -2.700 1.00 94.75 176 PHE A N 1
ATOM 1440 C CA . PHE A 1 176 ? 0.846 -11.188 -3.616 1.00 94.75 176 PHE A CA 1
ATOM 1441 C C . PHE A 1 176 ? 0.831 -11.726 -5.042 1.00 94.75 176 PHE A C 1
ATOM 1443 O O . PHE A 1 176 ? 1.075 -12.908 -5.277 1.00 94.75 176 PHE A O 1
ATOM 1450 N N . GLY A 1 177 ? 0.665 -10.821 -5.996 1.00 92.94 177 GLY A N 1
ATOM 1451 C CA . GLY A 1 177 ? 0.855 -11.084 -7.413 1.00 92.94 177 GLY A CA 1
ATOM 1452 C C . GLY A 1 177 ? 1.598 -9.945 -8.099 1.00 92.94 177 GLY A C 1
ATOM 1453 O O . GLY A 1 177 ? 1.909 -8.914 -7.495 1.00 92.94 177 GLY A O 1
ATOM 1454 N N . GLU A 1 178 ? 1.887 -10.143 -9.379 1.00 92.50 178 GLU A N 1
ATOM 1455 C CA . GLU A 1 178 ? 2.495 -9.130 -10.232 1.00 92.50 178 GLU A CA 1
ATOM 1456 C C . GLU A 1 178 ? 1.751 -9.018 -11.561 1.00 92.50 178 GLU A C 1
ATOM 1458 O O . GLU A 1 178 ? 1.196 -9.990 -12.070 1.00 92.50 178 GLU A O 1
ATOM 1463 N N . ILE A 1 179 ? 1.768 -7.816 -12.122 1.00 89.56 179 ILE A N 1
ATOM 1464 C CA . ILE A 1 179 ? 1.366 -7.526 -13.492 1.00 89.56 179 ILE A CA 1
ATOM 1465 C C . ILE A 1 179 ? 2.614 -7.013 -14.208 1.00 89.56 179 ILE A C 1
ATOM 1467 O O . ILE A 1 179 ? 3.357 -6.168 -13.681 1.00 89.56 179 ILE A O 1
ATOM 1471 N N . GLN A 1 180 ? 2.861 -7.558 -15.398 1.00 84.94 180 GLN A N 1
ATOM 1472 C CA . GLN A 1 180 ? 3.926 -7.091 -16.271 1.00 84.94 180 GLN A CA 1
ATOM 1473 C C . GLN A 1 180 ? 3.699 -5.605 -16.560 1.00 84.94 180 GLN A C 1
ATOM 1475 O O . GLN A 1 180 ? 2.604 -5.1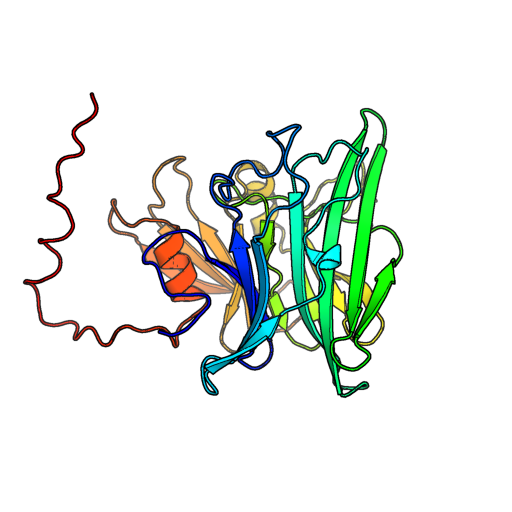57 -16.889 1.00 84.94 180 GLN A O 1
ATOM 1480 N N . LEU A 1 181 ? 4.753 -4.814 -16.383 1.00 82.88 181 LEU A N 1
ATOM 1481 C CA . LEU A 1 181 ? 4.728 -3.433 -16.823 1.00 82.88 181 LEU A CA 1
ATOM 1482 C C . LEU A 1 181 ? 5.184 -3.385 -18.280 1.00 82.88 181 LEU A C 1
ATOM 1484 O O . LEU A 1 181 ? 6.126 -4.091 -18.649 1.00 82.88 181 LEU A O 1
ATOM 1488 N N . HIS A 1 182 ? 4.515 -2.569 -19.095 1.00 78.75 182 HIS A N 1
ATOM 1489 C CA . HIS A 1 182 ? 4.869 -2.418 -20.504 1.00 78.75 182 HIS A CA 1
ATOM 1490 C C . HIS A 1 182 ? 6.334 -1.977 -20.638 1.00 78.75 182 HIS A C 1
ATOM 1492 O O . HIS A 1 182 ? 6.780 -1.068 -19.930 1.00 78.75 182 HIS A O 1
ATOM 1498 N N . ASP A 1 183 ? 7.079 -2.587 -21.563 1.00 75.00 183 ASP A N 1
ATOM 1499 C CA . ASP A 1 183 ? 8.544 -2.475 -21.620 1.00 75.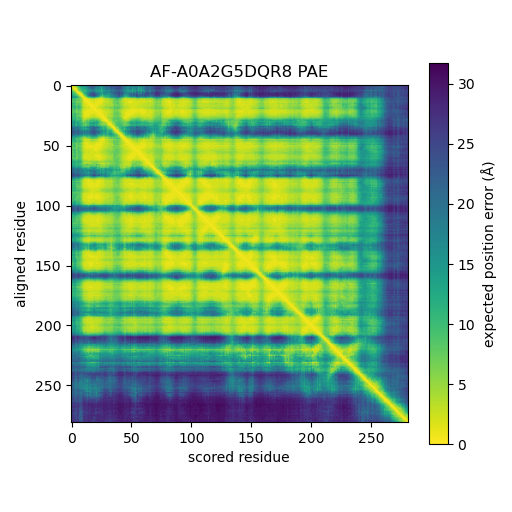00 183 ASP A CA 1
ATOM 1500 C C . ASP A 1 183 ? 9.056 -1.042 -21.799 1.00 75.00 183 ASP A C 1
ATOM 1502 O O . ASP A 1 183 ? 10.150 -0.709 -21.336 1.00 75.00 183 ASP A O 1
ATOM 1506 N N . GLN A 1 184 ? 8.228 -0.166 -22.377 1.00 75.31 184 GLN A N 1
ATOM 1507 C CA . GLN A 1 184 ? 8.498 1.272 -22.485 1.00 75.31 184 GLN A CA 1
ATOM 1508 C C . GLN A 1 184 ? 8.827 1.941 -21.141 1.00 75.31 184 GLN A C 1
ATOM 1510 O O . GLN A 1 184 ? 9.459 2.993 -21.126 1.00 75.31 184 GLN A O 1
ATOM 1515 N N . PHE A 1 185 ? 8.401 1.356 -20.016 1.00 76.19 185 PHE A N 1
ATOM 1516 C CA . PHE A 1 185 ? 8.607 1.907 -18.681 1.00 76.19 185 PHE A CA 1
ATOM 1517 C C . PHE A 1 185 ? 9.864 1.367 -17.969 1.00 76.19 185 PHE A C 1
ATOM 1519 O O . PHE A 1 185 ? 10.266 1.913 -16.940 1.00 76.19 185 PHE A O 1
ATOM 1526 N N . ASN A 1 186 ? 10.526 0.331 -18.501 1.00 71.31 186 ASN A N 1
ATOM 1527 C CA . ASN A 1 186 ? 11.646 -0.332 -17.818 1.00 71.31 186 ASN A CA 1
ATOM 1528 C C . ASN A 1 186 ? 12.881 0.573 -17.652 1.00 71.31 186 ASN A C 1
ATOM 1530 O O . ASN A 1 186 ? 13.580 0.480 -16.641 1.00 71.31 186 ASN A O 1
ATOM 1534 N N . SER A 1 187 ? 13.138 1.488 -18.594 1.00 68.81 187 SER A N 1
ATOM 1535 C CA . SER A 1 187 ? 14.283 2.411 -18.531 1.00 68.81 187 SER A CA 1
ATOM 1536 C C . SER A 1 187 ? 14.216 3.395 -17.354 1.00 68.81 187 SER A C 1
ATOM 1538 O O . SER A 1 187 ? 15.246 3.928 -16.943 1.00 68.81 187 SER A O 1
ATOM 1540 N N . TYR A 1 188 ? 13.030 3.617 -16.775 1.00 67.50 188 TYR A N 1
ATOM 1541 C CA . TYR A 1 188 ? 12.825 4.563 -15.671 1.00 67.50 188 TYR A CA 1
ATOM 1542 C C . TYR A 1 188 ? 13.048 3.955 -14.283 1.00 67.50 188 TYR A C 1
ATOM 1544 O O . TYR A 1 188 ? 12.947 4.668 -13.287 1.00 67.50 188 TYR A O 1
ATOM 1552 N N . MET A 1 189 ? 13.405 2.669 -14.178 1.00 64.56 189 MET A N 1
ATOM 1553 C CA . MET A 1 189 ? 13.832 2.090 -12.895 1.00 64.56 189 MET A CA 1
ATOM 1554 C C . MET A 1 189 ? 15.023 2.842 -12.294 1.00 64.56 189 MET A C 1
ATOM 1556 O O . MET A 1 189 ? 15.086 3.045 -11.085 1.00 64.56 189 MET A O 1
ATOM 1560 N N . ILE A 1 190 ? 15.953 3.279 -13.145 1.00 61.88 190 ILE A N 1
ATOM 1561 C CA . ILE A 1 190 ? 17.170 3.988 -12.732 1.00 61.88 190 ILE A CA 1
ATOM 1562 C C . ILE A 1 190 ? 16.817 5.389 -12.214 1.00 61.88 190 ILE A C 1
ATOM 1564 O O . ILE A 1 190 ? 17.367 5.851 -11.213 1.00 61.88 190 ILE A O 1
ATOM 1568 N N . THR A 1 191 ? 15.864 6.053 -12.872 1.00 60.88 191 THR A N 1
ATOM 1569 C CA . THR A 1 191 ? 15.461 7.429 -12.558 1.00 60.88 191 THR A CA 1
ATOM 1570 C C . THR A 1 191 ? 14.327 7.517 -11.546 1.00 60.88 191 THR A C 1
ATOM 1572 O O . THR A 1 191 ? 13.984 8.635 -11.179 1.00 60.88 191 THR A O 1
ATOM 1575 N N . GLN A 1 192 ? 13.746 6.382 -11.108 1.00 65.81 192 GLN A N 1
ATOM 1576 C CA . GLN A 1 192 ? 12.552 6.228 -10.240 1.00 65.81 192 GLN A CA 1
ATOM 1577 C C . GLN A 1 192 ? 11.483 7.315 -10.451 1.00 65.81 192 GLN A C 1
ATOM 1579 O O . GLN A 1 192 ? 10.814 7.733 -9.508 1.00 65.81 192 GLN A O 1
ATOM 1584 N N . ALA A 1 193 ? 11.329 7.775 -11.691 1.00 71.94 193 ALA A N 1
ATOM 1585 C CA . ALA A 1 193 ? 10.494 8.918 -12.045 1.00 71.94 193 ALA A CA 1
ATOM 1586 C C . ALA A 1 193 ? 9.063 8.492 -12.408 1.00 71.94 193 ALA A C 1
ATOM 1588 O O . ALA A 1 193 ? 8.396 9.142 -13.211 1.00 71.94 193 ALA A O 1
ATOM 1589 N N . LEU A 1 194 ? 8.628 7.348 -11.872 1.00 79.62 194 LEU A N 1
ATOM 1590 C CA . LEU A 1 194 ? 7.324 6.759 -12.132 1.00 79.62 194 LEU A CA 1
ATOM 1591 C C . LEU A 1 194 ? 6.502 6.704 -10.854 1.00 79.62 194 LEU A C 1
ATOM 1593 O O . LEU A 1 194 ? 6.970 6.260 -9.803 1.00 79.62 194 LEU A O 1
ATOM 1597 N N . GLU A 1 195 ? 5.238 7.072 -10.992 1.00 79.69 195 GLU A N 1
ATOM 1598 C CA . GLU A 1 195 ? 4.257 7.012 -9.928 1.00 79.69 195 GLU A CA 1
ATOM 1599 C C . GLU A 1 195 ? 3.020 6.251 -10.356 1.00 79.69 195 GLU A C 1
ATOM 1601 O O . GLU A 1 195 ? 2.455 6.510 -11.410 1.00 79.69 195 GLU A O 1
ATOM 1606 N N . LEU A 1 196 ? 2.587 5.321 -9.512 1.00 85.94 196 LEU A N 1
ATOM 1607 C CA . LEU A 1 196 ? 1.316 4.631 -9.678 1.00 85.94 196 LEU A CA 1
ATOM 1608 C C . LEU A 1 196 ? 0.209 5.405 -8.969 1.00 85.94 196 LEU A C 1
ATOM 1610 O O . LEU A 1 196 ? 0.386 5.799 -7.813 1.00 85.94 196 LEU A O 1
ATOM 1614 N N . GLY A 1 197 ? -0.929 5.542 -9.637 1.00 85.75 197 GLY A N 1
ATOM 1615 C CA . GLY A 1 197 ? -2.163 6.073 -9.082 1.00 85.75 197 GLY A CA 1
ATOM 1616 C C . GLY A 1 197 ? -3.391 5.306 -9.559 1.00 85.75 197 GLY A C 1
ATOM 1617 O O . GLY A 1 197 ? -3.297 4.320 -10.292 1.00 85.75 197 GLY A O 1
ATOM 1618 N N . VAL A 1 198 ? -4.552 5.788 -9.124 1.00 85.00 198 VAL A N 1
ATOM 1619 C CA . VAL A 1 198 ? -5.862 5.350 -9.606 1.00 85.00 198 VAL A CA 1
ATOM 1620 C C . VAL A 1 198 ? -6.611 6.584 -10.084 1.00 85.00 198 VAL A C 1
ATOM 1622 O O . VAL A 1 198 ? -6.732 7.558 -9.342 1.00 85.00 198 VAL A O 1
ATOM 1625 N N . PHE A 1 199 ? -7.118 6.537 -11.309 1.00 81.81 199 PHE A N 1
ATOM 1626 C CA . PHE A 1 199 ? -7.935 7.589 -11.899 1.00 81.81 199 PHE A CA 1
ATOM 1627 C C . PHE A 1 199 ? -9.150 6.953 -12.569 1.00 81.81 199 PHE A C 1
ATOM 1629 O O . PHE A 1 199 ? -8.995 6.018 -13.350 1.00 81.81 199 PHE A O 1
ATOM 1636 N N . GLU A 1 200 ? -10.351 7.422 -12.219 1.00 82.25 200 GLU A N 1
ATOM 1637 C CA . GLU A 1 200 ? -11.626 6.931 -12.776 1.00 82.25 200 GLU A CA 1
ATOM 1638 C C . GLU A 1 200 ? -11.758 5.393 -12.784 1.00 82.25 200 GLU A C 1
ATOM 1640 O O . GLU A 1 200 ? -12.222 4.784 -13.743 1.00 82.25 200 GLU A O 1
ATOM 1645 N N . GLY A 1 201 ? -11.323 4.740 -11.700 1.00 82.81 201 GLY A N 1
ATOM 1646 C CA . GLY A 1 201 ? -11.400 3.279 -11.565 1.00 82.81 201 GLY A CA 1
ATOM 1647 C C . GLY A 1 201 ? -10.366 2.500 -12.386 1.00 82.81 201 GLY A C 1
ATOM 1648 O O . GLY A 1 201 ? -10.452 1.279 -12.467 1.00 82.81 201 GLY A O 1
ATOM 1649 N N . CYS A 1 202 ? -9.376 3.175 -12.966 1.00 85.38 202 CYS A N 1
ATOM 1650 C CA . CYS A 1 202 ? -8.279 2.553 -13.699 1.00 85.38 202 CYS A CA 1
ATOM 1651 C C . CYS A 1 202 ? -6.939 2.820 -13.008 1.00 85.38 202 CYS A C 1
ATOM 1653 O O . CYS A 1 202 ? -6.738 3.882 -12.414 1.00 85.38 202 CYS A O 1
ATOM 1655 N N . LEU A 1 203 ? -5.994 1.882 -13.123 1.00 88.25 203 LEU A N 1
ATOM 1656 C CA . LEU A 1 203 ? -4.606 2.151 -12.746 1.00 88.25 203 LEU A CA 1
ATOM 1657 C C . LEU A 1 203 ? -3.998 3.146 -13.730 1.00 88.25 203 LEU A C 1
ATOM 1659 O O . LEU A 1 203 ? -4.165 3.015 -14.946 1.00 88.25 203 LEU A O 1
ATOM 1663 N N . CYS A 1 204 ? -3.253 4.108 -13.201 1.00 86.38 204 CYS A N 1
ATOM 1664 C CA . CYS A 1 204 ? -2.506 5.059 -14.001 1.00 86.38 204 CYS A CA 1
ATOM 1665 C C . CYS A 1 204 ? -1.041 5.131 -13.584 1.00 86.38 204 CYS A C 1
ATOM 1667 O O . CYS A 1 204 ? -0.693 4.912 -12.423 1.00 86.38 204 CYS A O 1
ATOM 1669 N N . ILE A 1 205 ? -0.186 5.442 -14.553 1.00 84.38 205 ILE A N 1
ATOM 1670 C CA . ILE A 1 205 ? 1.229 5.721 -14.346 1.00 84.38 205 ILE A CA 1
ATOM 1671 C C . ILE A 1 205 ? 1.488 7.159 -14.736 1.00 84.38 205 ILE A C 1
ATOM 1673 O O . ILE A 1 205 ? 1.219 7.555 -15.868 1.00 84.38 205 ILE A O 1
ATOM 1677 N N . TYR A 1 206 ? 2.049 7.914 -13.806 1.00 77.62 206 TYR A N 1
ATOM 1678 C CA . TYR A 1 206 ? 2.601 9.226 -14.072 1.00 77.62 206 TYR A CA 1
ATOM 1679 C C . TYR A 1 206 ? 4.102 9.087 -14.239 1.00 77.62 206 TYR A C 1
ATOM 1681 O O . TYR A 1 206 ? 4.795 8.572 -13.362 1.00 77.62 206 TYR A O 1
ATOM 1689 N N . ARG A 1 207 ? 4.591 9.527 -15.389 1.00 76.62 207 ARG A N 1
ATOM 1690 C CA . ARG A 1 207 ? 6.006 9.689 -15.669 1.00 76.62 207 ARG A CA 1
ATOM 1691 C C . ARG A 1 207 ? 6.362 11.145 -15.477 1.00 76.62 207 ARG A C 1
ATOM 1693 O O . ARG A 1 207 ? 5.695 12.010 -16.032 1.00 76.62 207 ARG A O 1
ATOM 1700 N N . PHE A 1 208 ? 7.457 11.388 -14.781 1.00 71.19 208 PHE A N 1
ATOM 1701 C CA . PHE A 1 208 ? 8.021 12.712 -14.619 1.00 71.19 208 PHE A CA 1
ATOM 1702 C C . PHE A 1 208 ? 9.345 12.817 -15.377 1.00 71.19 208 PHE A C 1
ATOM 1704 O O . PHE A 1 208 ? 10.196 11.931 -15.273 1.00 71.19 208 PHE A O 1
ATOM 1711 N N . ASP A 1 209 ? 9.528 13.879 -16.161 1.00 65.50 209 ASP A N 1
ATOM 1712 C CA . ASP A 1 209 ? 10.800 14.094 -16.851 1.00 65.50 209 ASP A CA 1
ATOM 1713 C C . ASP A 1 209 ? 11.869 14.635 -15.889 1.00 65.50 209 ASP A C 1
ATOM 1715 O O . ASP A 1 209 ? 11.610 15.470 -15.020 1.00 65.50 209 ASP A O 1
ATOM 1719 N N . ASN A 1 210 ? 13.088 14.105 -16.036 1.00 56.81 210 ASN A N 1
ATOM 1720 C CA . ASN A 1 210 ? 14.236 14.364 -15.171 1.00 56.81 210 ASN A CA 1
ATOM 1721 C C . ASN A 1 210 ? 14.595 15.857 -15.111 1.00 56.81 210 ASN A C 1
ATOM 1723 O O . ASN A 1 210 ? 15.198 16.379 -16.044 1.00 56.81 210 ASN A O 1
ATOM 1727 N N . CYS A 1 211 ? 14.451 16.463 -13.938 1.00 48.28 211 CYS A N 1
ATOM 1728 C CA . CYS A 1 211 ? 15.541 17.200 -13.313 1.00 48.28 211 CYS A CA 1
ATOM 1729 C C . CYS A 1 211 ? 15.477 16.984 -11.802 1.00 48.28 211 CYS A C 1
ATOM 1731 O O . CYS A 1 211 ? 14.428 17.091 -11.176 1.00 48.28 211 CYS A O 1
ATOM 1733 N N . ILE A 1 212 ? 16.642 16.724 -11.208 1.00 49.28 212 ILE A N 1
ATOM 1734 C CA . ILE A 1 212 ? 16.863 16.426 -9.779 1.00 49.28 212 ILE A CA 1
ATOM 1735 C C . ILE A 1 212 ? 16.252 17.507 -8.851 1.00 49.28 212 ILE A C 1
ATOM 1737 O O . ILE A 1 212 ? 16.050 17.270 -7.663 1.00 49.28 212 ILE A O 1
ATOM 1741 N N . TYR A 1 213 ? 15.875 18.662 -9.414 1.00 45.91 213 TYR A N 1
ATOM 1742 C CA . TYR A 1 213 ? 15.287 19.803 -8.718 1.00 45.91 213 TYR A CA 1
ATOM 1743 C C . TYR A 1 213 ? 14.055 20.426 -9.410 1.00 45.91 213 TYR A C 1
ATOM 1745 O O . TYR A 1 213 ? 13.533 21.412 -8.892 1.00 45.91 213 TYR A O 1
ATOM 1753 N N . ARG A 1 214 ? 13.603 19.916 -10.572 1.00 48.41 214 ARG A N 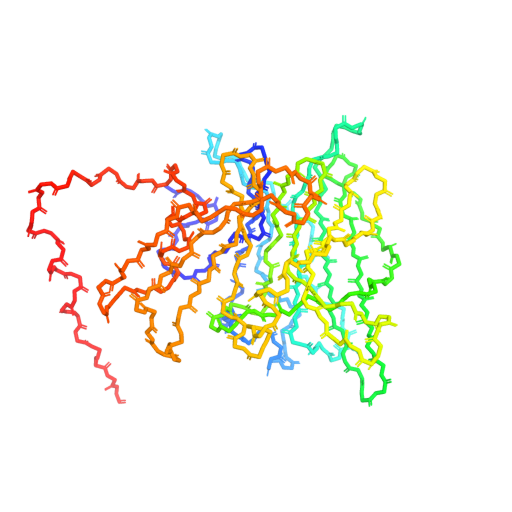1
ATOM 1754 C CA . ARG A 1 214 ? 12.473 20.467 -11.355 1.00 48.41 214 ARG A CA 1
ATOM 1755 C C . ARG A 1 214 ? 11.796 19.379 -12.188 1.00 48.41 214 ARG A C 1
ATOM 1757 O O . ARG A 1 214 ? 12.481 18.592 -12.826 1.00 48.41 214 ARG A O 1
ATOM 1764 N N . PHE A 1 215 ? 10.469 19.373 -12.215 1.00 54.88 215 PHE A N 1
ATOM 1765 C CA . PHE A 1 215 ? 9.696 18.557 -13.147 1.00 54.88 215 PHE A CA 1
ATOM 1766 C C . PHE A 1 215 ? 9.178 19.474 -14.253 1.00 54.88 215 PHE A C 1
ATOM 1768 O O . PHE A 1 215 ? 8.330 20.318 -13.987 1.00 54.88 215 PHE A O 1
ATOM 1775 N N . ASP A 1 216 ? 9.707 19.346 -15.469 1.00 55.03 216 ASP A N 1
ATOM 1776 C CA . ASP A 1 216 ? 9.299 20.194 -16.604 1.00 55.03 216 ASP A CA 1
ATOM 1777 C C . ASP A 1 216 ? 7.993 19.696 -17.245 1.00 55.03 216 ASP A C 1
ATOM 1779 O O . ASP A 1 216 ? 7.185 20.472 -17.769 1.00 55.03 216 ASP A O 1
ATOM 1783 N N . SER A 1 217 ? 7.756 18.389 -17.169 1.00 61.72 217 SER A N 1
ATOM 1784 C CA . SER A 1 217 ? 6.572 17.739 -17.710 1.00 61.72 217 SER A CA 1
ATOM 1785 C C . SER A 1 217 ? 6.179 16.521 -16.866 1.00 61.72 217 SER A C 1
ATOM 1787 O O . SER A 1 217 ? 7.008 15.922 -16.169 1.00 61.72 217 SER A O 1
ATOM 1789 N N . ALA A 1 218 ? 4.898 16.163 -16.928 1.00 66.44 218 ALA A N 1
ATOM 1790 C CA . ALA A 1 218 ? 4.400 14.886 -16.451 1.00 66.44 218 ALA A CA 1
ATOM 1791 C C . ALA A 1 218 ? 3.482 14.257 -17.503 1.00 66.44 218 ALA A C 1
ATOM 1793 O O . ALA A 1 218 ? 2.494 14.872 -17.905 1.00 66.44 218 ALA A O 1
ATOM 1794 N N . ASP A 1 219 ? 3.782 13.029 -17.913 1.00 72.50 219 ASP A N 1
ATOM 1795 C CA . ASP A 1 219 ? 2.935 12.247 -18.812 1.00 72.50 219 ASP A CA 1
ATOM 1796 C C . ASP A 1 219 ? 2.143 11.213 -18.008 1.00 72.50 219 ASP A C 1
ATOM 1798 O O . ASP A 1 219 ? 2.716 10.409 -17.273 1.00 72.50 219 ASP A O 1
ATOM 1802 N N . GLY A 1 220 ? 0.822 11.215 -18.155 1.00 76.31 220 GLY A N 1
ATOM 1803 C CA . GLY A 1 220 ? -0.090 10.244 -17.563 1.00 76.31 220 GLY A CA 1
ATOM 1804 C C . GLY A 1 220 ? -0.491 9.161 -18.561 1.00 76.31 220 GLY A C 1
ATOM 1805 O O . GLY A 1 220 ? -0.937 9.457 -19.670 1.00 76.31 220 GLY A O 1
ATOM 1806 N N . TYR A 1 221 ? -0.398 7.904 -18.141 1.00 80.88 221 TYR A N 1
ATOM 1807 C CA . TYR A 1 221 ? -0.840 6.723 -18.883 1.00 80.88 221 TYR A CA 1
ATOM 1808 C C . TYR A 1 221 ? -1.910 5.987 -18.072 1.00 80.88 221 TYR A C 1
ATOM 1810 O O . TYR A 1 221 ? -1.742 5.829 -16.868 1.00 80.88 221 TYR A O 1
ATOM 1818 N N . ILE A 1 222 ? -2.984 5.509 -18.705 1.00 78.69 222 ILE A N 1
ATOM 1819 C CA . ILE A 1 222 ? -4.017 4.660 -18.079 1.00 78.69 222 ILE A CA 1
ATOM 1820 C C . ILE A 1 222 ? -3.957 3.245 -18.625 1.00 78.69 222 ILE A C 1
ATOM 1822 O O . ILE A 1 222 ? -3.890 3.071 -19.839 1.00 78.69 222 ILE A O 1
ATOM 1826 N N . MET A 1 223 ? -4.111 2.259 -17.742 1.00 79.06 223 MET A N 1
ATOM 1827 C CA . MET A 1 223 ? -4.440 0.880 -18.093 1.00 79.06 223 MET A CA 1
ATOM 1828 C C . MET A 1 223 ? -5.961 0.742 -18.236 1.00 79.06 223 MET A C 1
ATOM 1830 O O . MET A 1 223 ? -6.675 0.658 -17.236 1.00 79.06 223 MET A O 1
ATOM 1834 N N . LYS A 1 224 ? -6.471 0.739 -19.474 1.00 75.25 224 LYS A N 1
ATOM 1835 C CA . LYS A 1 224 ? -7.925 0.672 -19.726 1.00 75.25 224 LYS A CA 1
ATOM 1836 C C . LYS A 1 224 ? -8.537 -0.675 -19.354 1.00 75.25 224 LYS A C 1
ATOM 1838 O O . LYS A 1 224 ? -9.706 -0.736 -18.990 1.00 75.25 224 LYS A O 1
ATOM 1843 N N . GLN A 1 225 ? -7.762 -1.748 -19.474 1.00 74.50 225 GLN A N 1
ATOM 1844 C CA . GLN A 1 225 ? -8.188 -3.091 -19.117 1.00 74.50 225 GLN A CA 1
ATOM 1845 C C . GLN A 1 225 ? -7.204 -3.662 -18.106 1.00 74.50 225 GLN A C 1
ATOM 1847 O O . GLN A 1 225 ? -6.029 -3.863 -18.405 1.00 74.50 225 GLN A O 1
ATOM 1852 N N . PHE A 1 226 ? -7.699 -3.920 -16.898 1.00 75.44 226 PHE A N 1
ATOM 1853 C CA . PHE A 1 226 ? -6.876 -4.397 -15.797 1.00 75.44 226 PHE A CA 1
ATOM 1854 C C . PHE A 1 226 ? -6.120 -5.682 -16.174 1.00 75.44 226 PHE A C 1
ATOM 1856 O O . PHE A 1 226 ? -6.730 -6.660 -16.605 1.00 75.44 226 PHE A O 1
ATOM 1863 N N . GLY A 1 227 ? -4.796 -5.669 -16.012 1.00 69.06 227 GLY A N 1
ATOM 1864 C CA . GLY A 1 227 ? -3.918 -6.809 -16.287 1.00 69.06 227 GLY A CA 1
ATOM 1865 C C . GLY A 1 227 ? -3.576 -7.051 -17.762 1.00 69.06 227 GLY A C 1
ATOM 1866 O O . GLY A 1 227 ? -2.852 -8.001 -18.040 1.00 69.06 227 GLY A O 1
ATOM 1867 N N . ALA A 1 228 ? -4.069 -6.233 -18.699 1.00 72.94 228 ALA A N 1
ATOM 1868 C CA . ALA A 1 228 ? -3.754 -6.371 -20.121 1.00 72.94 228 ALA A CA 1
ATOM 1869 C C . ALA A 1 228 ? -2.627 -5.413 -20.540 1.00 72.94 228 ALA A C 1
ATOM 1871 O O . ALA A 1 228 ? -2.810 -4.189 -20.524 1.00 72.94 228 ALA A O 1
ATOM 1872 N N . ASP A 1 229 ? -1.493 -5.978 -20.960 1.00 65.62 229 ASP A N 1
ATOM 1873 C CA . ASP A 1 229 ? -0.274 -5.243 -21.332 1.00 65.62 229 ASP A CA 1
ATOM 1874 C C . ASP A 1 229 ? -0.504 -4.228 -22.465 1.00 65.62 229 ASP A C 1
ATOM 1876 O O . ASP A 1 229 ? 0.019 -3.116 -22.411 1.00 65.62 229 ASP A O 1
ATOM 1880 N N . ASP A 1 230 ? -1.359 -4.549 -23.438 1.00 68.62 230 ASP A N 1
ATOM 1881 C CA . ASP A 1 230 ? -1.633 -3.688 -24.601 1.00 68.62 230 ASP A CA 1
ATOM 1882 C C . ASP A 1 230 ? -2.670 -2.580 -24.323 1.00 68.62 230 ASP A C 1
ATOM 1884 O O . ASP A 1 230 ? -3.062 -1.837 -25.223 1.00 68.62 230 ASP A O 1
ATOM 1888 N N . SER A 1 231 ? -3.155 -2.450 -23.083 1.00 74.06 231 SER A N 1
ATOM 1889 C CA . SER A 1 231 ? -4.240 -1.512 -22.746 1.00 74.06 231 SER A CA 1
ATOM 1890 C C . SER A 1 231 ? -3.773 -0.133 -22.265 1.00 74.06 231 SER A C 1
ATOM 1892 O O . SER A 1 231 ? -4.608 0.732 -21.967 1.00 74.06 231 SER A O 1
ATOM 1894 N N . TRP A 1 232 ? -2.457 0.098 -22.195 1.00 76.94 232 TRP A N 1
ATOM 1895 C CA . TRP A 1 232 ? -1.890 1.382 -21.787 1.00 76.94 232 TRP A CA 1
ATOM 1896 C C . TRP A 1 232 ? -2.121 2.457 -22.847 1.00 76.94 232 TRP A C 1
ATOM 1898 O O . TRP A 1 232 ? -1.602 2.386 -23.956 1.00 76.94 232 TRP A O 1
ATOM 1908 N N . THR A 1 233 ? -2.873 3.497 -22.493 1.00 75.00 233 THR A N 1
ATOM 1909 C CA . THR A 1 233 ? -3.133 4.646 -23.372 1.00 75.00 233 THR A CA 1
ATOM 1910 C C . THR A 1 233 ? -2.628 5.931 -22.719 1.00 75.00 233 THR A C 1
ATOM 1912 O O . THR A 1 233 ? -2.829 6.129 -21.520 1.00 75.00 233 THR A O 1
ATOM 1915 N N . ASN A 1 234 ? -1.994 6.819 -23.492 1.00 75.88 234 ASN A N 1
ATOM 1916 C CA . ASN A 1 234 ? -1.651 8.162 -23.017 1.00 75.88 234 ASN A CA 1
ATOM 1917 C C . ASN A 1 234 ? -2.943 8.952 -22.753 1.00 75.88 234 ASN A C 1
ATOM 1919 O O . ASN A 1 234 ? -3.861 8.949 -23.573 1.00 75.88 234 ASN A O 1
ATOM 1923 N N . MET A 1 235 ? -3.017 9.579 -21.587 1.00 66.31 235 MET A N 1
ATOM 1924 C CA . MET A 1 235 ? -4.195 10.287 -21.102 1.00 66.31 235 MET A CA 1
ATOM 1925 C C . MET A 1 235 ? -3.990 11.800 -21.062 1.00 66.31 235 MET A C 1
ATOM 1927 O O . MET A 1 235 ? -4.924 12.555 -21.321 1.00 66.31 235 MET A O 1
ATOM 1931 N N . LEU A 1 236 ? -2.790 12.248 -20.684 1.00 64.38 236 LEU A N 1
ATOM 1932 C CA . LEU A 1 236 ? -2.513 13.653 -20.417 1.00 64.38 236 LEU A CA 1
ATOM 1933 C C . LEU A 1 236 ? -1.005 13.911 -20.432 1.00 64.38 236 LEU A C 1
ATOM 1935 O O . LEU A 1 236 ? -0.256 13.160 -19.818 1.00 64.38 236 LEU A O 1
ATOM 1939 N N . SER A 1 237 ? -0.576 15.005 -21.059 1.00 62.00 237 SER A N 1
ATOM 1940 C CA . SER A 1 237 ? 0.774 15.552 -20.893 1.00 62.00 237 SER A CA 1
ATOM 1941 C C . SER A 1 237 ? 0.648 16.928 -20.246 1.00 62.00 237 SER A C 1
ATOM 1943 O O . SER A 1 237 ? 0.094 17.861 -20.832 1.00 62.00 237 SER A O 1
ATOM 1945 N N . LEU A 1 238 ? 1.083 17.040 -18.995 1.00 59.50 238 LEU A N 1
ATOM 1946 C CA . LEU A 1 238 ? 1.099 18.287 -18.241 1.00 59.50 238 LEU A CA 1
ATOM 1947 C C . LEU A 1 238 ? 2.466 18.940 -18.408 1.00 59.50 238 LEU A C 1
ATOM 1949 O O . LEU A 1 238 ? 3.478 18.331 -18.086 1.00 59.50 238 LEU A O 1
ATOM 1953 N N . LYS A 1 239 ? 2.502 20.199 -18.849 1.00 56.62 239 LYS A N 1
ATOM 1954 C CA . LYS A 1 239 ? 3.702 21.041 -18.744 1.00 56.62 239 LYS A CA 1
ATOM 1955 C C . LYS A 1 239 ? 3.620 21.815 -17.435 1.00 56.62 239 LYS A C 1
ATOM 1957 O O . LYS A 1 239 ? 2.674 22.580 -17.248 1.00 56.62 239 LYS A O 1
ATOM 1962 N N . GLN A 1 240 ? 4.565 21.606 -16.523 1.00 53.38 240 GLN A N 1
ATOM 1963 C CA . GLN A 1 240 ? 4.613 22.398 -15.294 1.00 53.38 240 GLN A CA 1
ATOM 1964 C C . GLN A 1 240 ? 5.296 23.749 -15.570 1.00 53.38 240 GLN A C 1
ATOM 1966 O O . GLN A 1 240 ? 6.306 23.795 -16.273 1.00 53.38 240 GLN A O 1
ATOM 1971 N N . PRO A 1 241 ? 4.799 24.868 -15.011 1.00 42.00 241 PRO A N 1
ATOM 1972 C CA . PRO A 1 241 ? 5.613 26.069 -14.883 1.00 42.00 241 PRO A CA 1
ATOM 1973 C C . PRO A 1 241 ? 6.741 25.805 -13.871 1.00 42.00 241 PRO A C 1
ATOM 1975 O O . PRO A 1 241 ? 6.527 25.136 -12.863 1.00 42.00 241 PRO A O 1
ATOM 1978 N N . ALA A 1 242 ? 7.932 26.348 -14.138 1.00 42.03 242 ALA A N 1
ATOM 1979 C CA . ALA A 1 242 ? 9.237 25.969 -13.570 1.00 42.03 242 ALA A CA 1
ATOM 1980 C C . ALA A 1 242 ? 9.438 26.084 -12.030 1.00 42.03 242 ALA A C 1
ATOM 1982 O O . ALA A 1 242 ? 10.580 26.033 -11.567 1.00 42.03 242 ALA A O 1
ATOM 1983 N N . TYR A 1 243 ? 8.375 26.241 -11.230 1.00 38.38 243 TYR A N 1
ATOM 1984 C CA . TYR A 1 243 ? 8.442 26.566 -9.798 1.00 38.38 243 TYR A CA 1
ATOM 1985 C C . TYR A 1 243 ? 7.401 25.863 -8.896 1.00 38.38 243 TYR A C 1
ATOM 1987 O O . TYR A 1 243 ? 7.290 26.218 -7.724 1.00 38.38 243 TYR A O 1
ATOM 1995 N N . ALA A 1 244 ? 6.642 24.871 -9.376 1.00 39.94 244 ALA A N 1
ATOM 1996 C CA . ALA A 1 244 ? 5.680 24.156 -8.524 1.00 39.94 244 ALA A CA 1
ATOM 1997 C C . ALA A 1 244 ? 6.354 23.052 -7.679 1.00 39.94 244 ALA A C 1
ATOM 1999 O O . ALA A 1 244 ? 7.146 22.256 -8.180 1.00 39.94 244 ALA A O 1
ATOM 2000 N N . ASN A 1 245 ? 6.042 22.993 -6.377 1.00 38.16 245 ASN A N 1
ATOM 2001 C CA . ASN A 1 245 ? 6.568 21.961 -5.479 1.00 38.16 245 ASN A CA 1
ATOM 2002 C C . ASN A 1 245 ? 5.876 20.597 -5.760 1.00 38.16 245 ASN A C 1
ATOM 2004 O O . ASN A 1 245 ? 4.642 20.538 -5.771 1.00 38.16 245 ASN A O 1
ATOM 2008 N N . PRO A 1 246 ? 6.640 19.499 -5.943 1.00 41.28 246 PRO A N 1
ATOM 2009 C CA . PRO A 1 246 ? 6.136 18.189 -6.375 1.00 41.28 246 PRO A CA 1
ATOM 2010 C C . PRO A 1 246 ? 4.997 17.601 -5.536 1.00 41.28 246 PRO A C 1
ATOM 2012 O O . PRO A 1 246 ? 4.094 16.959 -6.074 1.00 41.28 246 PRO A O 1
ATOM 2015 N N . GLY A 1 247 ? 5.007 17.845 -4.220 1.00 40.72 247 GLY A N 1
ATOM 2016 C CA . GLY A 1 247 ? 3.982 17.320 -3.316 1.00 40.72 247 GLY A CA 1
ATOM 2017 C C . GLY A 1 247 ? 2.576 17.848 -3.621 1.00 40.72 247 GLY A C 1
ATOM 2018 O O . GLY A 1 247 ? 1.591 17.160 -3.354 1.00 40.72 247 GLY A O 1
ATOM 2019 N N . TYR A 1 248 ? 2.471 19.036 -4.225 1.00 37.84 248 TYR A N 1
ATOM 2020 C CA . TYR A 1 248 ? 1.187 19.652 -4.556 1.00 37.84 248 TYR A CA 1
ATOM 2021 C C . TYR A 1 248 ? 0.571 19.072 -5.829 1.00 37.84 248 TYR A C 1
ATOM 2023 O O . TYR A 1 248 ? -0.635 18.856 -5.845 1.00 37.84 248 TYR A O 1
ATOM 2031 N N . THR A 1 249 ? 1.366 18.750 -6.856 1.00 42.47 249 THR A N 1
ATOM 2032 C CA . THR A 1 249 ? 0.862 18.131 -8.097 1.00 42.47 249 THR A CA 1
ATOM 2033 C C . THR A 1 249 ? 0.314 16.729 -7.834 1.00 42.47 249 THR A C 1
ATOM 2035 O O . THR A 1 249 ? -0.722 16.350 -8.373 1.00 42.47 249 THR A O 1
ATOM 2038 N N . LEU A 1 250 ? 0.953 15.974 -6.942 1.00 44.66 250 LEU A N 1
ATOM 2039 C CA . LEU A 1 250 ? 0.497 14.638 -6.563 1.00 44.66 250 LEU A CA 1
ATOM 2040 C C . LEU A 1 250 ? -0.739 14.669 -5.679 1.00 44.66 250 LEU A C 1
ATOM 2042 O O . LEU A 1 250 ? -1.658 13.890 -5.908 1.00 44.66 250 LEU A O 1
ATOM 2046 N N . ALA A 1 251 ? -0.826 15.601 -4.726 1.00 41.31 251 ALA A N 1
ATOM 2047 C CA . ALA A 1 251 ? -2.089 15.849 -4.042 1.00 41.31 251 ALA A CA 1
ATOM 2048 C C . ALA A 1 251 ? -3.184 16.207 -5.066 1.00 41.31 251 ALA A C 1
ATOM 2050 O O . ALA A 1 251 ? -4.271 15.640 -5.021 1.00 41.31 251 ALA A O 1
ATOM 2051 N N . TYR A 1 252 ? -2.882 17.042 -6.062 1.00 39.53 252 TYR A N 1
ATOM 2052 C CA . TYR A 1 252 ? -3.823 17.409 -7.123 1.00 39.53 252 TYR A CA 1
ATOM 2053 C C . TYR A 1 252 ? -4.328 16.202 -7.937 1.00 39.53 252 TYR A C 1
ATOM 2055 O O . TYR A 1 252 ? -5.520 16.105 -8.221 1.00 39.53 252 TYR A O 1
ATOM 2063 N N . LEU A 1 253 ? -3.437 15.265 -8.282 1.00 43.34 253 LEU A N 1
ATOM 2064 C CA . LEU A 1 253 ? -3.752 14.081 -9.093 1.00 43.34 253 LEU A CA 1
ATOM 2065 C C . LEU A 1 253 ? -4.393 12.943 -8.282 1.00 43.34 253 LEU A C 1
ATOM 2067 O O . LEU A 1 253 ? -5.295 12.269 -8.775 1.00 43.34 253 LEU A O 1
ATOM 2071 N N . HIS A 1 254 ? -3.962 12.732 -7.037 1.00 40.41 254 HIS A N 1
ATOM 2072 C CA . HIS A 1 254 ? -4.473 11.675 -6.157 1.00 40.41 254 HIS A CA 1
ATOM 2073 C C . HIS A 1 254 ? -5.713 12.092 -5.356 1.00 40.4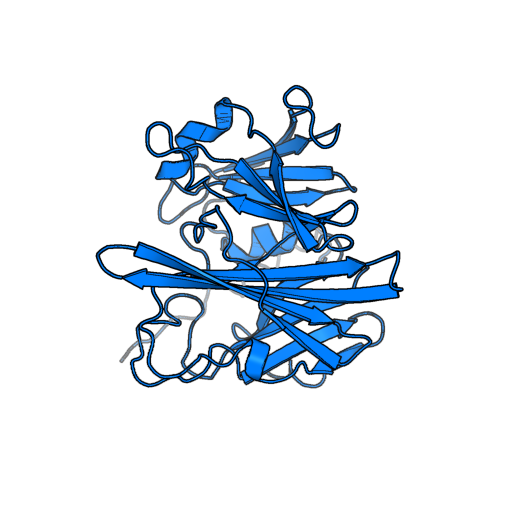1 254 HIS A C 1
ATOM 2075 O O . HIS A 1 254 ? -6.408 11.234 -4.811 1.00 40.41 254 HIS A O 1
ATOM 2081 N N . THR A 1 255 ? -6.017 13.392 -5.275 1.00 40.53 255 THR A N 1
ATOM 2082 C CA . THR A 1 255 ? -7.191 13.912 -4.559 1.00 40.53 255 THR A CA 1
ATOM 2083 C C . THR A 1 255 ? -7.960 14.962 -5.378 1.00 40.53 255 THR A C 1
ATOM 2085 O O . THR A 1 255 ? -8.046 16.121 -4.974 1.00 40.53 255 THR A O 1
ATOM 2088 N N . PRO A 1 256 ? -8.617 14.575 -6.495 1.00 33.25 256 PRO A N 1
ATOM 2089 C CA . PRO A 1 256 ? -9.388 15.508 -7.333 1.00 33.25 256 PRO A CA 1
ATOM 2090 C C . PRO A 1 256 ? -10.500 16.265 -6.581 1.00 33.25 256 PRO A C 1
ATOM 2092 O O . PRO A 1 256 ? -10.998 17.281 -7.063 1.00 33.25 256 PRO A O 1
ATOM 2095 N N . TRP A 1 257 ? -10.900 15.752 -5.413 1.00 31.55 257 TRP A N 1
ATOM 2096 C CA . TRP A 1 257 ? -11.958 16.262 -4.536 1.00 31.55 257 TRP A CA 1
ATOM 2097 C C . TRP A 1 257 ? -11.464 17.272 -3.491 1.00 31.55 257 TRP A C 1
ATOM 2099 O O . TRP A 1 257 ? -12.282 17.956 -2.886 1.00 31.55 257 TRP A O 1
ATOM 2109 N N . LEU A 1 258 ? -10.148 17.396 -3.279 1.00 31.67 258 LEU A N 1
ATOM 2110 C CA . LEU A 1 258 ? -9.551 18.396 -2.384 1.00 31.67 258 LEU A CA 1
ATOM 2111 C C . LEU A 1 258 ? -9.345 19.751 -3.079 1.00 31.67 258 LEU A C 1
ATOM 2113 O O . LEU A 1 258 ? -8.494 20.524 -2.646 1.00 31.67 258 LEU A O 1
ATOM 2117 N N . ARG A 1 259 ? -10.117 20.072 -4.133 1.00 31.95 259 ARG A N 1
ATOM 2118 C CA . ARG A 1 259 ? -10.095 21.409 -4.746 1.00 31.95 259 ARG A CA 1
ATOM 2119 C C . ARG A 1 259 ? -10.316 22.444 -3.638 1.00 31.95 259 ARG A C 1
ATOM 2121 O O . ARG A 1 259 ? -11.410 22.471 -3.071 1.00 31.95 259 ARG A O 1
ATOM 2128 N N . PRO A 1 260 ? -9.347 23.320 -3.326 1.00 30.27 260 PRO A N 1
ATOM 2129 C CA . PRO A 1 260 ? -9.738 24.574 -2.726 1.00 30.27 260 PRO A CA 1
ATOM 2130 C C . PRO A 1 260 ? -10.610 25.272 -3.775 1.00 30.27 260 PRO A C 1
ATOM 2132 O O . PRO A 1 260 ? -10.283 25.252 -4.965 1.00 30.27 260 PRO A O 1
ATOM 2135 N N . CYS A 1 261 ? -11.757 25.809 -3.363 1.00 28.08 261 CYS A N 1
ATOM 2136 C CA . CYS A 1 261 ? -12.561 26.693 -4.200 1.00 28.08 261 CYS A CA 1
ATOM 2137 C C . CYS A 1 261 ? -11.711 27.925 -4.537 1.00 28.08 261 CYS A C 1
ATOM 2139 O O . CYS A 1 261 ? -11.781 28.929 -3.840 1.00 28.08 261 CYS A O 1
ATOM 2141 N N . VAL A 1 262 ? -10.859 27.828 -5.552 1.00 33.88 262 VAL A N 1
ATOM 2142 C CA . VAL A 1 262 ? -10.131 28.958 -6.113 1.00 33.88 262 VAL A CA 1
ATOM 2143 C C . VAL A 1 262 ? -10.724 29.174 -7.488 1.00 33.88 262 VAL A C 1
ATOM 2145 O O . VAL A 1 262 ? -10.564 28.355 -8.395 1.00 33.88 262 VAL A O 1
ATOM 2148 N N . ASP A 1 263 ? -11.499 30.245 -7.581 1.00 28.38 263 ASP A N 1
ATOM 2149 C CA . ASP A 1 263 ? -12.039 30.763 -8.825 1.00 28.38 263 ASP A CA 1
ATOM 2150 C C . ASP A 1 263 ? -10.864 31.084 -9.774 1.00 28.38 263 ASP A C 1
ATOM 2152 O O . ASP A 1 263 ? -9.963 31.834 -9.381 1.00 28.38 263 ASP A O 1
ATOM 2156 N N . PRO A 1 264 ? -10.804 30.534 -11.003 1.00 32.88 264 PRO A N 1
ATOM 2157 C CA . PRO A 1 264 ? -9.656 30.704 -11.898 1.00 32.88 264 PRO A CA 1
ATOM 2158 C C . PRO A 1 264 ? -9.394 32.152 -12.342 1.00 32.88 264 PRO A C 1
ATOM 2160 O O . PRO A 1 264 ? -8.429 32.398 -13.066 1.00 32.88 264 PRO A O 1
ATOM 2163 N N . THR A 1 265 ? -10.245 33.112 -11.963 1.00 34.19 265 THR A N 1
ATOM 2164 C CA . THR A 1 265 ? -10.174 34.494 -12.451 1.00 34.19 265 THR A CA 1
ATOM 2165 C C . THR A 1 265 ? -9.587 35.533 -11.490 1.00 34.19 265 THR A C 1
ATOM 2167 O O . THR A 1 265 ? -9.336 36.654 -11.933 1.00 34.19 265 THR A O 1
ATOM 2170 N N . SER A 1 266 ? -9.271 35.222 -10.227 1.00 34.47 266 SER A N 1
ATOM 2171 C CA . SER A 1 266 ? -8.655 36.213 -9.321 1.00 34.47 266 SER A CA 1
ATOM 2172 C C . SER A 1 266 ? -7.124 36.160 -9.365 1.00 34.47 266 SER A C 1
ATOM 2174 O O . SER A 1 266 ? -6.459 35.475 -8.592 1.00 34.47 266 SER A O 1
ATOM 2176 N N . LYS A 1 267 ? -6.551 36.926 -10.294 1.00 37.25 267 LYS A N 1
ATOM 2177 C CA . LYS A 1 267 ? -5.109 37.035 -10.573 1.00 37.25 267 LYS A CA 1
ATOM 2178 C C . LYS A 1 267 ? -4.266 37.742 -9.491 1.00 37.25 267 LYS A C 1
ATOM 2180 O O . LYS A 1 267 ? -3.118 38.051 -9.775 1.00 37.25 267 LYS A O 1
ATOM 2185 N N . SER A 1 268 ? -4.796 38.034 -8.299 1.00 33.78 268 SER A N 1
ATOM 2186 C CA . SER A 1 268 ? -4.129 38.923 -7.327 1.00 33.78 268 SER A CA 1
ATOM 2187 C C . SER A 1 268 ? -3.736 38.304 -5.984 1.00 33.78 268 SER A C 1
ATOM 2189 O O . SER A 1 268 ? -3.126 39.003 -5.189 1.00 33.78 268 SER A O 1
ATOM 2191 N N . GLU A 1 269 ? -4.031 37.031 -5.708 1.00 33.28 269 GLU A N 1
ATOM 2192 C CA . GLU A 1 269 ? -3.700 36.426 -4.397 1.00 33.28 269 GLU A CA 1
ATOM 2193 C C . GLU A 1 269 ? -2.552 35.402 -4.452 1.00 33.28 269 GLU A C 1
ATOM 2195 O O . GLU A 1 269 ? -2.091 34.923 -3.420 1.00 33.28 269 GLU A O 1
ATOM 2200 N N . PHE A 1 270 ? -2.030 35.089 -5.644 1.00 32.03 270 PHE A N 1
ATOM 2201 C CA . PHE A 1 270 ? -0.911 34.146 -5.797 1.00 32.03 270 PHE A CA 1
ATOM 2202 C C . PHE A 1 270 ? 0.461 34.774 -5.467 1.00 32.03 270 PHE A C 1
ATOM 2204 O O . PHE A 1 270 ? 1.401 34.057 -5.127 1.00 32.03 270 PHE A O 1
ATOM 2211 N N . ASP A 1 271 ? 0.572 36.106 -5.514 1.00 29.31 271 ASP A N 1
ATOM 2212 C CA . ASP A 1 271 ? 1.847 36.821 -5.355 1.00 29.31 271 ASP A CA 1
ATOM 2213 C C . ASP A 1 271 ? 2.247 37.089 -3.889 1.00 29.31 271 ASP A C 1
ATOM 2215 O O . ASP A 1 271 ? 3.400 37.432 -3.619 1.00 29.31 271 ASP A O 1
ATOM 2219 N N . GLU A 1 272 ? 1.360 36.876 -2.909 1.00 31.03 272 GLU A N 1
ATOM 2220 C CA . GLU A 1 272 ? 1.688 37.124 -1.493 1.00 31.03 272 GLU A CA 1
ATOM 2221 C C . GLU A 1 272 ? 2.447 35.972 -0.808 1.00 31.03 272 GLU A C 1
ATOM 2223 O O . GLU A 1 272 ? 3.041 36.171 0.251 1.00 31.03 272 GLU A O 1
ATOM 2228 N N . TRP A 1 273 ? 2.520 34.775 -1.407 1.00 28.67 273 TRP A N 1
ATOM 2229 C CA . TRP A 1 273 ? 3.148 33.612 -0.754 1.00 28.67 273 TRP A CA 1
ATOM 2230 C C . TRP A 1 273 ? 4.663 33.472 -0.997 1.00 28.67 273 TRP A C 1
ATOM 2232 O O . TRP A 1 273 ? 5.324 32.683 -0.324 1.00 28.67 273 TRP A O 1
ATOM 2242 N N . ILE A 1 274 ? 5.235 34.238 -1.935 1.00 30.88 274 ILE A N 1
ATOM 2243 C CA . ILE A 1 274 ? 6.649 34.117 -2.350 1.00 30.88 274 ILE A CA 1
ATOM 2244 C C . ILE A 1 274 ? 7.596 35.027 -1.536 1.00 30.88 274 ILE A C 1
ATOM 2246 O O . ILE A 1 274 ? 8.802 34.789 -1.510 1.00 30.88 274 ILE A O 1
ATOM 2250 N N . ASN A 1 275 ? 7.084 36.021 -0.802 1.00 26.59 275 ASN A N 1
ATOM 2251 C CA . ASN A 1 275 ? 7.911 37.092 -0.222 1.00 26.59 275 ASN A CA 1
ATOM 2252 C C . ASN A 1 275 ? 8.114 37.032 1.305 1.00 26.59 275 ASN A C 1
ATOM 2254 O O . ASN A 1 275 ? 8.142 38.073 1.959 1.00 26.59 275 ASN A O 1
ATOM 2258 N N . TYR A 1 276 ? 8.333 35.849 1.889 1.00 25.55 276 TYR A N 1
ATOM 2259 C CA . TYR A 1 276 ? 8.918 35.770 3.237 1.00 25.55 276 TYR A CA 1
ATOM 2260 C C . TYR A 1 276 ? 10.429 35.494 3.156 1.00 25.55 276 TYR A C 1
ATOM 2262 O O . TYR A 1 276 ? 10.825 34.395 2.762 1.00 25.55 276 TYR A O 1
ATOM 2270 N N . PRO A 1 277 ? 11.298 36.460 3.518 1.00 27.38 277 PRO A N 1
ATOM 2271 C CA . PRO A 1 277 ? 12.736 36.244 3.516 1.00 27.38 277 PRO A CA 1
ATOM 2272 C C . PRO A 1 277 ? 13.119 35.285 4.648 1.00 27.38 277 PRO A C 1
ATOM 2274 O O . PRO A 1 277 ? 12.839 35.530 5.822 1.00 27.38 277 PRO A O 1
ATOM 2277 N N . ILE A 1 278 ? 13.781 34.186 4.290 1.00 28.75 278 ILE A N 1
ATOM 2278 C CA . ILE A 1 278 ? 14.394 33.264 5.246 1.00 28.75 278 ILE A CA 1
ATOM 2279 C C . ILE A 1 278 ? 15.677 33.930 5.757 1.00 28.75 278 ILE A C 1
ATOM 2281 O O . ILE A 1 278 ? 16.710 33.902 5.092 1.00 28.75 278 ILE A O 1
ATOM 2285 N N . ALA A 1 279 ? 15.605 34.557 6.929 1.00 24.06 279 ALA A N 1
ATOM 2286 C CA . ALA A 1 279 ? 16.790 34.934 7.688 1.00 24.06 279 ALA A CA 1
ATOM 2287 C C . ALA A 1 279 ? 17.313 33.694 8.431 1.00 24.06 279 ALA A C 1
ATOM 2289 O O . ALA A 1 279 ? 16.611 33.131 9.272 1.00 24.06 279 ALA A O 1
ATOM 2290 N N . TYR A 1 280 ? 18.534 33.268 8.116 1.00 26.78 280 TYR A N 1
ATOM 2291 C CA . TYR A 1 280 ? 19.306 32.351 8.956 1.00 26.78 280 TYR A CA 1
ATOM 2292 C C . TYR A 1 280 ? 20.228 33.175 9.875 1.00 26.78 280 TYR A C 1
ATOM 2294 O O . TYR A 1 280 ? 20.731 34.203 9.413 1.00 26.78 280 TYR A O 1
ATOM 2302 N N . PRO A 1 281 ? 20.449 32.774 11.141 1.00 34.91 281 PRO A N 1
ATOM 2303 C CA . PRO A 1 281 ? 21.597 33.246 11.911 1.00 34.91 281 PRO A CA 1
ATOM 2304 C C . PRO A 1 281 ? 22.913 32.656 11.387 1.00 34.91 281 PRO A C 1
ATOM 2306 O O . PRO A 1 281 ? 22.890 31.516 10.863 1.00 34.91 281 PRO A O 1
#